Protein AF-A0A5N5WLF4-F1 (afdb_monomer)

InterPro domains:
  IPR056120 Domain of unknown function DUF7703 [PF24802] (49-123)

Solvent-accessible surface area (backbone atoms only — not comparable to full-atom values): 11152 Å² total; per-residue (Å²): 140,84,85,83,88,69,83,74,76,64,67,65,62,57,59,58,56,54,54,54,50,53,51,51,50,52,51,51,53,46,49,50,51,32,53,51,46,28,54,50,26,40,54,63,8,49,50,36,30,51,59,17,52,52,44,71,74,67,75,78,56,71,64,71,58,31,56,53,32,28,61,50,13,49,52,38,35,53,53,25,59,58,46,41,52,52,50,55,42,67,76,74,44,94,58,68,64,64,54,50,55,54,51,51,50,52,53,52,51,50,51,65,54,48,52,56,55,50,50,51,48,51,40,70,74,78,48,99,54,89,61,58,67,58,56,48,56,55,47,57,54,53,50,54,54,50,51,52,53,53,52,51,53,53,51,72,76,47,82,60,68,72,65,53,52,55,55,50,57,53,51,49,54,52,53,53,52,52,52,51,52,51,52,50,65,63,48,49,64,54,55,53,57,53,58,67,72,76,113

Sequence (199 aa):
MRERWGPQWQRRRIVGAYQGNSFAIKGCTIELIAIVLLLVTAGLGIIPDAIGLFPKYFALAPLALAITLTPFGWCIILTGQSLVLYSRLNVMVQSKILLRSIIYLSITDTIIFSVPQIIVTFGSALTCNRRLPRFFNTWGKNTIDLFIVATLRLLRLYPIRSINVITIMMNISLLVLVYLNYFLIQSFPKTVLHATRLK

Mean predicted aligned error: 12.17 Å

Nearest PDB structures (foldseek):
  3zx6-assembly1_A  TM=3.955E-01  e=1.930E+00  Archaeoglobus fulgidus DSM 4304
  7jh6-assembly4_D  TM=2.510E-01  e=1.214E+00  synthetic construct
  3ja6-assembly1_I  TM=2.058E-01  e=6.313E+00  Escherichia coli

pLDDT: mean 71.06, std 11.86, range [37.94, 87.69]

Radius of gyration: 24.85 Å; Cα contacts (8 Å, |Δi|>4): 101; chains: 1; bounding box: 53×44×100 Å

Secondary structure (DSSP, 8-state):
-------TTTHHHHHHHHHHHHHHHHHHHHHHHHHHHHHHHHHHHHHHHHHHHHHHHHS-S-HHHHHHHHHHHHHHHHHHHHHHHHHHHHHH---HHHHHHHHHHHHHHHHHHHHHHHHHHHHHHH---TTHHHHHHHHHHHHHHHHHHHHHHHHHH---HHHHHHHHHHHHHHHHHHHHHHHHHHHHHHHHHHHHT--

Foldseek 3Di:
DDDDDDDPVPPVVVVVVVVVVVLVVVLVVLLVVLVVLLVVLLVQLVVLLVVLVVCVVVVPDDNVSSLVSNLVSVVSNLVSLLSSLLSVCVSVPPDVVLSVVLSVLSVVLVVLLSVVSSVLSVCLVPDPDPVNVVVVVVVLVVSVVVVVVSLVVSCVVDVPPPSSVSSVVSVVVVSVVSVVVSVVSVVVSVVVVVVVVVD

Organism: NCBI:txid41062

Structure (mmCIF, N/CA/C/O backbone):
data_AF-A0A5N5WLF4-F1
#
_entry.id   AF-A0A5N5WLF4-F1
#
loop_
_atom_site.group_PDB
_atom_site.id
_atom_site.type_symbol
_atom_site.label_atom_id
_atom_site.label_alt_id
_atom_site.label_comp_id
_atom_site.label_asym_id
_atom_site.label_entity_id
_atom_site.label_seq_id
_atom_site.pdbx_PDB_ins_code
_atom_site.Cartn_x
_atom_site.Cartn_y
_atom_site.Cartn_z
_atom_site.occupancy
_atom_site.B_iso_or_equiv
_atom_site.auth_seq_id
_atom_site.auth_comp_id
_atom_site.auth_asym_id
_atom_site.auth_atom_id
_atom_site.pdbx_PDB_model_num
ATOM 1 N N . MET A 1 1 ? -30.179 28.624 62.752 1.00 41.25 1 MET A N 1
ATOM 2 C CA . MET A 1 1 ? -29.438 27.860 61.726 1.00 41.25 1 MET A CA 1
ATOM 3 C C . MET A 1 1 ? -30.467 27.192 60.823 1.00 41.25 1 MET A C 1
ATOM 5 O O . MET A 1 1 ? -31.212 26.356 61.306 1.00 41.25 1 MET A O 1
ATOM 9 N N . ARG A 1 2 ? -30.646 27.681 59.590 1.00 37.94 2 ARG A N 1
ATOM 10 C CA . ARG A 1 2 ? -31.756 27.309 58.692 1.00 37.94 2 ARG A CA 1
ATOM 11 C C . ARG A 1 2 ? -31.147 26.798 57.386 1.00 37.94 2 ARG A C 1
ATOM 13 O O . ARG A 1 2 ? -30.713 27.602 56.565 1.00 37.94 2 ARG A O 1
ATOM 20 N N . GLU A 1 3 ? -31.037 25.481 57.240 1.00 44.50 3 GLU A N 1
ATOM 21 C CA . GLU A 1 3 ? -30.431 24.866 56.057 1.00 44.50 3 GLU A CA 1
ATOM 22 C C . GLU A 1 3 ? -31.390 24.867 54.859 1.00 44.50 3 GLU A C 1
ATOM 24 O O . GLU A 1 3 ? -32.567 24.516 54.961 1.00 44.50 3 GLU A O 1
ATOM 29 N N . ARG A 1 4 ? -30.866 25.329 53.717 1.00 45.72 4 ARG A N 1
ATOM 30 C CA . ARG A 1 4 ? -31.553 25.473 52.430 1.00 45.72 4 ARG A CA 1
ATOM 31 C C . ARG A 1 4 ? -31.617 24.132 51.702 1.00 45.72 4 ARG A C 1
ATOM 33 O O . ARG A 1 4 ? -30.628 23.693 51.122 1.00 45.72 4 ARG A O 1
ATOM 40 N N . TRP A 1 5 ? -32.811 23.558 51.622 1.00 46.78 5 TRP A N 1
ATOM 41 C CA . TRP A 1 5 ? -33.139 22.497 50.672 1.00 46.78 5 TRP A CA 1
ATOM 42 C C . TRP A 1 5 ? -33.459 23.103 49.300 1.00 46.78 5 TRP A C 1
ATOM 44 O O . TRP A 1 5 ? -34.563 23.580 49.057 1.00 46.78 5 TRP A O 1
ATOM 54 N N . GLY A 1 6 ? -32.471 23.112 48.403 1.00 58.72 6 GLY A N 1
ATOM 55 C CA . GLY A 1 6 ? -32.664 23.376 46.975 1.00 58.72 6 GLY A CA 1
ATOM 56 C C . GLY A 1 6 ? -32.680 22.061 46.177 1.00 58.72 6 GLY A C 1
ATOM 57 O O . GLY A 1 6 ? -31.877 21.172 46.473 1.00 58.72 6 GLY A O 1
ATOM 58 N N . PRO A 1 7 ? -33.557 21.903 45.168 1.00 48.22 7 PRO A N 1
ATOM 59 C CA . PRO A 1 7 ? -33.733 20.643 44.446 1.00 48.22 7 PRO A CA 1
ATOM 60 C C . PRO A 1 7 ? -32.484 20.263 43.632 1.00 48.22 7 PRO A C 1
ATOM 62 O O . PRO A 1 7 ? -32.137 20.893 42.635 1.00 48.22 7 PRO A O 1
ATOM 65 N N . GLN A 1 8 ? -31.818 19.174 44.025 1.00 55.66 8 GLN A N 1
ATOM 66 C CA . GLN A 1 8 ? -30.579 18.681 43.398 1.00 55.66 8 GLN A CA 1
ATOM 67 C C . GLN A 1 8 ? -30.782 17.990 42.030 1.00 55.66 8 GLN A C 1
ATOM 69 O O . GLN A 1 8 ? -29.822 17.580 41.375 1.00 55.66 8 GLN A O 1
ATOM 74 N N . TRP A 1 9 ? -32.027 17.898 41.556 1.00 49.50 9 TRP A N 1
ATOM 75 C CA . TRP A 1 9 ? -32.410 17.182 40.335 1.00 49.50 9 TRP A CA 1
ATOM 76 C C . TRP A 1 9 ? -32.103 17.918 39.022 1.00 49.50 9 TRP A C 1
ATOM 78 O O . TRP A 1 9 ? -32.071 17.286 37.965 1.00 49.50 9 TRP A O 1
ATOM 88 N N . GLN A 1 10 ? -31.845 19.230 39.048 1.00 48.06 10 GLN A N 1
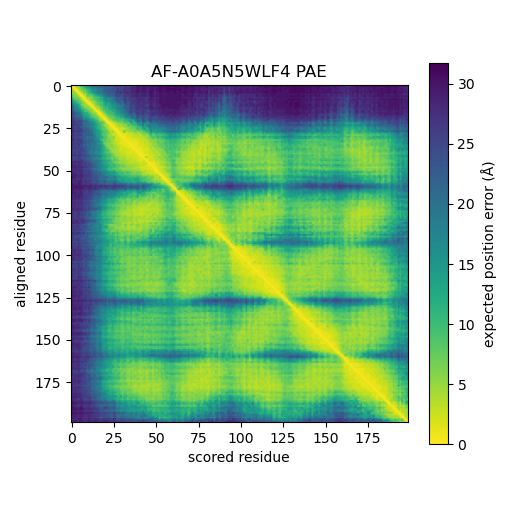ATOM 89 C CA . GLN A 1 10 ? -31.492 19.971 37.827 1.00 48.06 10 GLN A CA 1
ATOM 90 C C . GLN A 1 10 ? -30.010 19.854 37.457 1.00 48.06 10 GLN A C 1
ATOM 92 O O . GLN A 1 10 ? -29.682 19.874 36.275 1.00 48.06 10 GLN A O 1
ATOM 97 N N . ARG A 1 11 ? -29.103 19.655 38.425 1.00 47.06 11 ARG A N 1
ATOM 98 C CA . ARG A 1 11 ? -27.655 19.722 38.160 1.00 47.06 11 ARG A CA 1
ATOM 99 C C . ARG A 1 11 ? -27.079 18.483 37.464 1.00 47.06 11 ARG A C 1
ATOM 101 O O . ARG A 1 11 ? -26.087 18.609 36.760 1.00 47.06 11 ARG A O 1
ATOM 108 N N . ARG A 1 12 ? -27.702 17.303 37.589 1.00 44.28 12 ARG A N 1
ATOM 109 C CA . ARG A 1 12 ? -27.219 16.071 36.922 1.00 44.28 12 ARG A CA 1
ATOM 110 C C . ARG A 1 12 ? -27.630 15.951 35.451 1.00 44.28 12 ARG A C 1
ATOM 112 O O . ARG A 1 12 ? -26.946 15.267 34.698 1.00 44.28 12 ARG A O 1
ATOM 119 N N . ARG A 1 13 ? -28.694 16.638 35.013 1.00 45.75 13 ARG A N 1
ATOM 120 C CA . ARG A 1 13 ? -29.130 16.600 33.603 1.00 45.75 13 ARG A CA 1
ATOM 121 C C . ARG A 1 13 ? -28.280 17.473 32.677 1.00 45.75 13 ARG A C 1
ATOM 123 O O . ARG A 1 13 ? -28.134 17.140 31.508 1.00 45.75 13 ARG A O 1
ATOM 130 N N . ILE A 1 14 ? -27.662 18.532 33.198 1.00 50.16 14 ILE A N 1
ATOM 131 C CA . ILE A 1 14 ? -26.852 19.460 32.390 1.00 50.16 14 ILE A CA 1
ATOM 132 C C . ILE A 1 14 ? -25.473 18.871 32.056 1.00 50.16 14 ILE A C 1
ATOM 134 O O . ILE A 1 14 ? -24.973 19.066 30.955 1.00 50.16 14 ILE A O 1
ATOM 138 N N . VAL A 1 15 ? -24.879 18.081 32.958 1.00 50.97 15 VAL A N 1
ATOM 139 C CA . VAL A 1 15 ? -23.547 17.480 32.738 1.00 50.97 15 VAL A CA 1
ATOM 140 C C . VAL A 1 15 ? -23.594 16.361 31.685 1.00 50.97 15 VAL A C 1
ATOM 142 O O . VAL A 1 15 ? -22.670 16.228 30.887 1.00 50.97 15 VAL A O 1
ATOM 145 N N . GLY A 1 16 ? -24.710 15.626 31.590 1.00 46.12 16 GLY A N 1
ATOM 146 C CA . GLY A 1 16 ? -24.924 14.628 30.533 1.00 46.12 16 GLY A CA 1
ATOM 147 C C . GLY A 1 16 ? -25.042 15.221 29.120 1.00 46.12 16 GLY A C 1
ATOM 148 O O . GLY A 1 16 ? -24.635 14.577 28.156 1.00 46.12 16 GLY A O 1
ATOM 149 N N . ALA A 1 17 ? -25.526 16.463 28.986 1.00 47.38 17 ALA A N 1
ATOM 150 C CA . ALA A 1 17 ? -25.675 17.134 27.691 1.00 47.38 17 ALA A CA 1
ATOM 151 C C . ALA A 1 17 ? -24.334 17.634 27.112 1.00 47.38 17 ALA A C 1
ATOM 153 O O . ALA A 1 17 ? -24.114 17.564 25.904 1.00 47.38 17 ALA A O 1
ATOM 154 N N . TYR A 1 18 ? -23.392 18.066 27.961 1.00 45.69 18 TYR A N 1
ATOM 155 C CA . TYR A 1 18 ? -22.046 18.459 27.511 1.00 45.69 18 TYR A CA 1
ATOM 156 C C . TYR A 1 18 ? -21.158 17.262 27.148 1.00 45.69 18 TYR A C 1
ATOM 158 O O . TYR A 1 18 ? -20.275 17.381 26.295 1.00 45.69 18 TYR A O 1
ATOM 166 N N . GLN A 1 19 ? -21.395 16.096 27.751 1.00 49.03 19 GLN A N 1
ATOM 167 C CA . GLN A 1 19 ? -20.589 14.900 27.499 1.00 49.03 19 GLN A CA 1
ATOM 168 C C . GLN A 1 19 ? -20.904 14.259 26.134 1.00 49.03 19 GLN A C 1
ATOM 170 O O . GLN A 1 19 ? -19.992 13.767 25.471 1.00 49.03 19 GLN A O 1
ATOM 175 N N . GLY A 1 20 ? -22.156 14.361 25.666 1.00 51.66 20 GLY A N 1
ATOM 176 C CA . GLY A 1 20 ? -22.554 13.966 24.308 1.00 51.66 20 GLY A CA 1
ATOM 177 C C . GLY A 1 20 ? -21.940 14.855 23.221 1.00 51.66 20 GLY A C 1
ATOM 178 O O . GLY A 1 20 ? -21.383 14.349 22.248 1.00 51.66 20 GLY A O 1
ATOM 179 N N . ASN A 1 21 ? -21.936 16.177 23.429 1.00 55.00 21 ASN A N 1
ATOM 180 C CA . ASN A 1 21 ? -21.355 17.123 22.473 1.00 55.00 21 ASN A CA 1
ATOM 181 C C . ASN A 1 21 ? -19.826 17.038 22.434 1.00 55.00 21 ASN A C 1
ATOM 183 O O . ASN A 1 21 ? -19.244 17.104 21.360 1.00 55.00 21 ASN A O 1
ATOM 187 N N . SER A 1 22 ? -19.150 16.826 23.568 1.00 54.69 22 SER A N 1
ATOM 188 C CA . SER A 1 22 ? -17.687 16.679 23.577 1.00 54.69 22 SER A CA 1
ATOM 189 C C . SER A 1 22 ? -17.223 15.398 22.865 1.00 54.69 22 SER A C 1
ATOM 191 O O . SER A 1 22 ? -16.191 15.414 22.197 1.00 54.69 22 SER A O 1
ATOM 193 N N . PHE A 1 23 ? -17.995 14.306 22.936 1.00 57.97 23 PHE A N 1
ATOM 194 C CA . PHE A 1 23 ? -17.700 13.077 22.189 1.00 57.97 23 PHE A CA 1
ATOM 195 C C . PHE A 1 23 ? -17.979 13.239 20.687 1.00 57.97 23 PHE A C 1
ATOM 197 O O . PHE A 1 23 ? -17.158 12.831 19.868 1.00 57.97 23 PHE A O 1
ATOM 204 N N . ALA A 1 24 ? -19.077 13.912 20.325 1.00 60.00 24 ALA A N 1
ATOM 205 C CA . ALA A 1 24 ? -19.399 14.231 18.935 1.00 60.00 24 ALA A CA 1
ATOM 206 C C . ALA A 1 24 ? -18.376 15.191 18.298 1.00 60.00 24 ALA A C 1
ATOM 208 O O . ALA A 1 24 ? -17.949 14.967 17.169 1.00 60.00 24 ALA A O 1
ATOM 209 N N . ILE A 1 25 ? -17.921 16.213 19.032 1.00 64.38 25 ILE A N 1
ATOM 210 C CA . ILE A 1 25 ? -16.896 17.164 18.573 1.00 64.38 25 ILE A CA 1
ATOM 211 C C . ILE A 1 25 ? -15.545 16.458 18.422 1.00 64.38 25 ILE A C 1
ATOM 213 O O . ILE A 1 25 ? -14.900 16.608 17.391 1.00 64.38 25 ILE A O 1
ATOM 217 N N . LYS A 1 26 ? -15.130 15.633 19.396 1.00 67.94 26 LYS A N 1
ATOM 218 C CA . LYS A 1 26 ? -13.885 14.852 19.286 1.00 67.94 26 LYS A CA 1
ATOM 219 C C . LYS A 1 26 ? -13.928 13.865 18.118 1.00 67.94 26 LYS A C 1
ATOM 221 O O . LYS A 1 26 ? -12.947 13.769 17.390 1.00 67.94 26 LYS A O 1
ATOM 226 N N . GLY A 1 27 ? -15.051 13.173 17.916 1.00 67.81 27 GLY A N 1
ATOM 227 C CA . GLY A 1 27 ? -15.246 12.281 16.770 1.00 67.81 27 GLY A CA 1
ATOM 228 C C . GLY A 1 27 ? -15.185 13.025 15.434 1.00 67.81 27 GLY A C 1
ATOM 229 O O . GLY A 1 27 ? -14.477 12.595 14.530 1.00 67.81 27 GLY A O 1
ATOM 230 N N . CYS A 1 28 ? -15.849 14.181 15.338 1.00 68.75 28 CYS A N 1
ATOM 231 C CA . CYS A 1 28 ? -15.844 15.030 14.145 1.00 68.75 28 CYS A CA 1
ATOM 232 C C . CYS A 1 28 ? -14.437 15.553 13.807 1.00 68.75 28 CYS A C 1
ATOM 234 O O . CYS A 1 28 ? -14.006 15.457 12.660 1.00 68.75 28 CYS A O 1
ATOM 236 N N . THR A 1 29 ? -13.677 16.030 14.800 1.00 75.75 29 THR A N 1
ATOM 237 C CA . THR A 1 29 ? -12.298 16.502 14.594 1.00 75.75 29 THR A CA 1
ATOM 238 C C . THR A 1 29 ? -11.370 15.378 14.129 1.00 75.75 29 THR A C 1
ATOM 240 O O . THR A 1 29 ? -10.539 15.598 13.252 1.00 75.75 29 T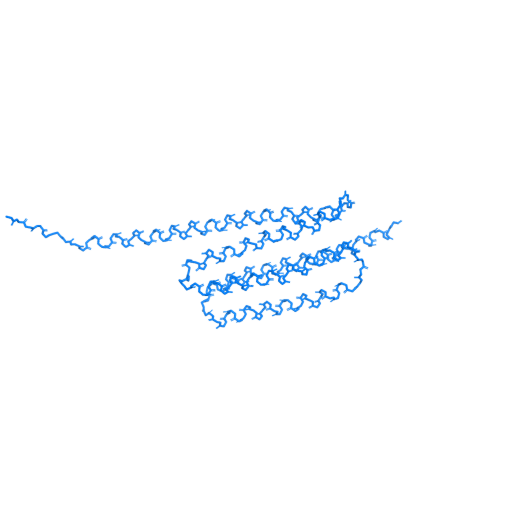HR A O 1
ATOM 243 N N . ILE A 1 30 ? -11.512 14.170 14.679 1.00 77.38 30 ILE A N 1
ATOM 244 C CA . ILE A 1 30 ? -10.684 13.014 14.304 1.00 77.38 30 ILE A CA 1
ATOM 245 C C . ILE A 1 30 ? -10.998 12.554 12.870 1.00 77.38 30 ILE A C 1
ATOM 247 O O . ILE A 1 30 ? -10.068 12.357 12.088 1.00 77.38 30 ILE A O 1
ATOM 251 N N . GLU A 1 31 ? -12.278 12.466 12.490 1.00 76.19 31 GLU A N 1
ATOM 252 C CA . GLU A 1 31 ? -12.677 12.128 11.114 1.00 76.19 31 GLU A CA 1
ATOM 253 C C . GLU A 1 31 ? -12.199 13.185 10.106 1.00 76.19 31 GLU A C 1
ATOM 255 O O . GLU A 1 31 ? -11.691 12.835 9.041 1.00 76.19 31 GLU A O 1
ATOM 260 N N . LEU A 1 32 ? -12.298 14.476 10.448 1.00 78.69 32 LEU A N 1
ATOM 261 C CA . LEU A 1 32 ? -11.817 15.566 9.596 1.00 78.69 32 LEU A CA 1
ATOM 262 C C . LEU A 1 32 ? -10.300 15.473 9.374 1.00 78.69 32 LEU A C 1
ATOM 264 O O . LEU A 1 32 ? -9.835 15.563 8.238 1.00 78.69 32 LEU A O 1
ATOM 268 N N . ILE A 1 33 ? -9.527 15.239 10.440 1.00 83.50 33 ILE A N 1
ATOM 269 C CA . ILE A 1 33 ? -8.072 15.053 10.357 1.00 83.50 33 ILE A CA 1
ATOM 270 C C . ILE A 1 33 ? -7.734 13.834 9.492 1.00 83.50 33 ILE A C 1
ATOM 272 O O . ILE A 1 33 ? -6.842 13.919 8.651 1.00 83.50 33 ILE A O 1
ATOM 276 N N . ALA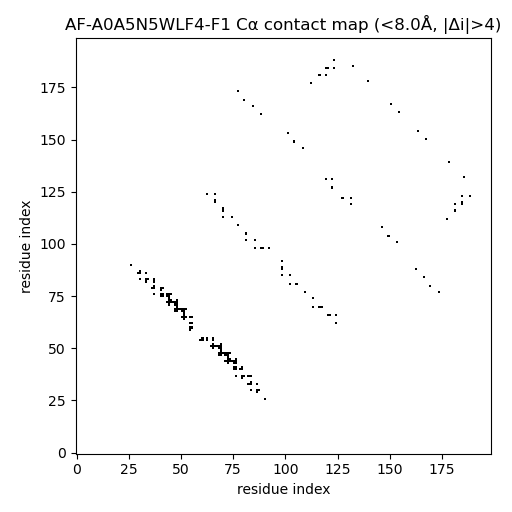 A 1 34 ? -8.453 12.720 9.646 1.00 81.62 34 ALA A N 1
ATOM 277 C CA . ALA A 1 34 ? -8.219 11.515 8.854 1.00 81.62 34 ALA A CA 1
ATOM 278 C C . ALA A 1 34 ? -8.480 11.739 7.354 1.00 81.62 34 ALA A C 1
ATOM 280 O O . ALA A 1 34 ? -7.691 11.291 6.522 1.00 81.62 34 ALA A O 1
ATOM 281 N N . ILE A 1 35 ? -9.540 12.476 7.001 1.00 81.56 35 ILE A N 1
ATOM 282 C CA . ILE A 1 35 ? -9.849 12.836 5.607 1.00 81.56 35 ILE A CA 1
ATOM 283 C C . ILE A 1 35 ? -8.766 13.754 5.027 1.00 81.56 35 ILE A C 1
ATOM 285 O O . ILE A 1 35 ? -8.308 13.529 3.906 1.00 81.56 35 ILE A O 1
ATOM 289 N N . VAL A 1 36 ? -8.321 14.761 5.785 1.00 85.25 36 VAL A N 1
ATOM 290 C CA . VAL A 1 36 ? -7.242 15.665 5.355 1.00 85.25 36 VAL A CA 1
ATOM 291 C C . VAL A 1 36 ? -5.936 14.894 5.156 1.00 85.25 36 VAL A C 1
ATOM 293 O O . VAL A 1 36 ? -5.273 15.073 4.138 1.00 85.25 36 VAL A O 1
ATOM 296 N N . LEU A 1 37 ? -5.587 13.985 6.070 1.00 82.56 37 LEU A N 1
ATOM 297 C CA . LEU A 1 37 ? -4.402 13.136 5.934 1.00 82.56 37 LEU A CA 1
ATOM 298 C C . LEU A 1 37 ? -4.500 12.199 4.726 1.00 82.56 37 LEU A C 1
ATOM 300 O O . LEU A 1 37 ? -3.498 12.011 4.038 1.00 82.56 37 LEU A O 1
ATOM 304 N N . LEU A 1 38 ? -5.685 11.665 4.408 1.00 84.94 38 LEU A N 1
ATOM 305 C CA . LEU A 1 38 ? -5.890 10.892 3.180 1.00 84.94 38 LEU A CA 1
ATOM 306 C C . LEU A 1 38 ? -5.648 11.759 1.941 1.00 84.94 38 LEU A C 1
ATOM 308 O O . LEU A 1 38 ? -4.896 11.350 1.064 1.00 84.94 38 LEU A O 1
ATOM 312 N N . LEU A 1 39 ? -6.222 12.963 1.871 1.00 84.44 39 LEU A N 1
ATOM 313 C CA . LEU A 1 39 ? -6.029 13.871 0.732 1.00 84.44 39 LEU A CA 1
ATOM 314 C C . LEU A 1 39 ? -4.556 14.253 0.545 1.00 84.44 39 LEU A C 1
ATOM 316 O O . LEU A 1 39 ? -4.048 14.234 -0.576 1.00 84.44 39 LEU A O 1
ATOM 320 N N . VAL A 1 40 ? -3.857 14.548 1.643 1.00 87.69 40 VAL A N 1
ATOM 321 C CA . VAL A 1 40 ? -2.432 14.900 1.623 1.00 87.69 40 VAL A CA 1
ATOM 322 C C . VAL A 1 40 ? -1.579 13.709 1.191 1.00 87.69 40 VAL A C 1
ATOM 324 O O . VAL A 1 40 ? -0.734 13.861 0.315 1.00 87.69 40 VAL A O 1
ATOM 327 N N . THR A 1 41 ? -1.802 12.519 1.752 1.00 86.50 41 THR A N 1
ATOM 328 C CA . THR A 1 41 ? -1.039 11.309 1.385 1.00 86.50 41 THR A CA 1
ATOM 329 C C . THR A 1 41 ? -1.342 10.836 -0.035 1.00 86.50 41 THR A C 1
ATOM 331 O O . THR A 1 41 ? -0.426 10.436 -0.748 1.00 86.50 41 THR A O 1
ATOM 334 N N . ALA A 1 42 ? -2.589 10.948 -0.495 1.00 85.38 42 ALA A N 1
ATOM 335 C CA . ALA A 1 42 ? -2.952 10.672 -1.880 1.00 85.38 42 ALA A CA 1
ATOM 336 C C . ALA A 1 42 ? -2.245 11.643 -2.835 1.00 85.38 42 ALA A C 1
ATOM 338 O O . ALA A 1 42 ? -1.586 11.201 -3.771 1.00 85.38 42 ALA A O 1
ATOM 339 N N . GLY A 1 43 ? -2.302 12.951 -2.566 1.00 86.06 43 GLY A N 1
ATOM 340 C CA . GLY A 1 43 ? -1.608 13.953 -3.376 1.00 86.06 43 GLY A CA 1
ATOM 341 C C . GLY A 1 43 ? -0.092 13.737 -3.396 1.00 86.06 43 GLY A C 1
ATOM 342 O O . GLY A 1 43 ? 0.506 13.635 -4.464 1.00 86.06 43 GLY A O 1
ATOM 343 N N . LEU A 1 44 ? 0.522 13.591 -2.219 1.00 86.38 44 LEU A N 1
ATOM 344 C CA . LEU A 1 44 ? 1.964 13.372 -2.076 1.00 86.38 44 LEU A CA 1
ATOM 345 C C . LEU A 1 44 ? 2.445 12.031 -2.626 1.00 86.38 44 LEU A C 1
ATOM 347 O O . LEU A 1 44 ? 3.627 11.920 -2.919 1.00 86.38 44 LEU A O 1
ATOM 351 N N . GLY A 1 45 ? 1.582 11.022 -2.739 1.00 82.12 45 GLY A N 1
ATOM 352 C CA . GLY A 1 45 ? 1.933 9.719 -3.299 1.00 82.12 45 GLY A CA 1
ATOM 353 C C . GLY A 1 45 ? 1.757 9.643 -4.817 1.00 82.12 45 GLY A C 1
ATOM 354 O O . GLY A 1 45 ? 2.600 9.066 -5.501 1.00 82.12 45 GLY A O 1
ATOM 355 N N . ILE A 1 46 ? 0.720 10.289 -5.362 1.00 84.56 46 ILE A N 1
ATOM 356 C CA . ILE A 1 46 ? 0.464 10.344 -6.813 1.00 84.56 46 ILE A CA 1
ATOM 357 C C . ILE A 1 46 ? 1.573 11.114 -7.542 1.00 84.56 46 ILE A C 1
ATOM 359 O O . ILE A 1 46 ? 1.964 10.731 -8.641 1.00 84.56 46 ILE A O 1
ATOM 363 N N . ILE A 1 47 ? 2.108 12.179 -6.936 1.00 83.75 47 ILE A N 1
ATOM 364 C CA . ILE A 1 47 ? 3.183 12.993 -7.527 1.00 83.75 47 ILE A CA 1
ATOM 365 C C . ILE A 1 47 ? 4.446 12.151 -7.838 1.00 83.75 47 ILE A C 1
ATOM 367 O O . ILE A 1 47 ? 4.848 12.111 -9.001 1.00 83.75 47 ILE A O 1
ATOM 371 N N . PRO A 1 48 ? 5.078 11.450 -6.874 1.00 80.94 48 PRO A N 1
ATOM 372 C CA . PRO A 1 48 ? 6.230 10.589 -7.131 1.00 80.94 48 PRO A CA 1
ATOM 373 C C . PRO A 1 48 ? 5.904 9.377 -8.008 1.00 80.94 48 PRO A C 1
ATOM 375 O O . PRO A 1 48 ? 6.773 8.951 -8.764 1.00 80.94 48 PRO A O 1
ATOM 378 N N . ASP A 1 49 ? 4.676 8.853 -7.972 1.00 78.62 49 ASP A N 1
ATOM 379 C CA . ASP A 1 49 ? 4.245 7.783 -8.884 1.00 78.62 49 ASP A CA 1
ATOM 380 C C . ASP A 1 49 ? 4.218 8.276 -10.347 1.00 78.62 49 ASP A C 1
ATOM 382 O O . ASP A 1 49 ? 4.812 7.666 -11.240 1.00 78.62 49 ASP A O 1
ATOM 386 N N . ALA A 1 50 ? 3.653 9.463 -10.587 1.00 75.94 50 ALA A N 1
ATOM 387 C CA . ALA A 1 50 ? 3.641 10.108 -11.900 1.00 75.94 50 ALA A CA 1
ATOM 388 C C . ALA A 1 50 ? 5.054 10.491 -12.378 1.00 75.94 50 ALA A C 1
ATOM 390 O O . ALA A 1 50 ? 5.395 10.276 -13.545 1.00 75.94 50 ALA A O 1
ATOM 391 N N . ILE A 1 51 ? 5.897 11.011 -11.479 1.00 76.69 51 ILE A N 1
ATOM 392 C CA . ILE A 1 51 ? 7.304 11.339 -11.761 1.00 76.69 51 ILE A CA 1
ATOM 393 C C . ILE A 1 51 ? 8.146 10.073 -11.963 1.00 76.69 51 ILE A C 1
ATOM 395 O O . ILE A 1 51 ? 9.142 10.129 -12.666 1.00 76.69 51 ILE A O 1
ATOM 399 N N . GLY A 1 52 ? 7.781 8.920 -11.403 1.00 71.19 52 GLY A N 1
ATOM 400 C CA . GLY A 1 52 ? 8.442 7.645 -11.694 1.00 71.19 52 GLY A CA 1
ATOM 401 C C . GLY A 1 52 ? 8.099 7.113 -13.090 1.00 71.19 52 GLY A C 1
ATOM 402 O O . GLY A 1 52 ? 8.954 6.573 -13.795 1.00 71.19 52 GLY A O 1
ATOM 403 N N . LEU A 1 53 ? 6.860 7.328 -13.536 1.00 68.75 53 LEU A N 1
ATOM 404 C CA . LEU A 1 53 ? 6.396 6.957 -14.874 1.00 68.75 53 LEU A CA 1
ATOM 405 C C . LEU A 1 53 ? 6.964 7.868 -15.974 1.00 68.75 53 LEU A C 1
ATOM 407 O O . LEU A 1 53 ? 7.366 7.362 -17.020 1.00 68.75 53 LEU A O 1
ATOM 411 N N . PHE A 1 54 ? 7.052 9.183 -15.747 1.00 66.81 54 PHE A N 1
ATOM 412 C CA . PHE A 1 54 ? 7.446 10.184 -16.757 1.00 66.81 54 PHE A CA 1
ATOM 413 C C . PHE A 1 54 ? 8.822 9.945 -17.426 1.00 66.81 54 PHE A C 1
ATOM 415 O O . PHE A 1 54 ? 8.899 9.916 -18.654 1.00 66.81 54 PHE A O 1
ATOM 422 N N . PRO A 1 55 ? 9.924 9.724 -16.684 1.00 63.25 55 PRO A N 1
ATOM 423 C CA . PRO A 1 55 ? 11.255 9.506 -17.246 1.00 63.25 55 PRO A CA 1
ATOM 424 C C . PRO A 1 55 ? 11.372 8.183 -18.006 1.00 63.25 55 PRO A C 1
ATOM 426 O O . PRO A 1 55 ? 12.207 8.058 -18.903 1.00 63.25 55 PRO A O 1
ATOM 429 N N . LYS A 1 56 ? 10.498 7.215 -17.697 1.00 60.59 56 LYS A N 1
ATOM 430 C CA . LYS A 1 56 ? 10.350 5.962 -18.446 1.00 60.59 56 LYS A CA 1
ATOM 431 C C . LYS A 1 56 ? 9.874 6.209 -19.887 1.00 60.59 56 LYS A C 1
ATOM 433 O O . LYS A 1 56 ? 10.223 5.423 -20.761 1.00 60.59 56 LYS A O 1
ATOM 438 N N . TYR A 1 57 ? 9.139 7.298 -20.147 1.00 58.19 57 TYR A N 1
ATOM 439 C CA . TYR A 1 57 ? 8.681 7.676 -21.493 1.00 58.19 57 TYR A CA 1
ATOM 440 C C . TYR A 1 57 ? 9.754 8.362 -22.341 1.00 58.19 57 TYR A C 1
ATOM 442 O O . TYR A 1 57 ? 9.781 8.160 -23.551 1.00 58.19 57 TYR A O 1
ATOM 450 N N . PHE A 1 58 ? 10.632 9.163 -21.732 1.00 58.28 58 PHE A N 1
ATOM 451 C CA . PHE A 1 58 ? 11.614 9.963 -22.476 1.00 58.28 58 PHE A CA 1
ATOM 452 C C . PHE A 1 58 ? 13.000 9.320 -22.589 1.00 58.28 58 PHE A C 1
ATOM 454 O O . PHE A 1 58 ? 13.844 9.864 -23.287 1.00 58.28 58 PHE A O 1
ATOM 461 N N . ALA A 1 59 ? 13.260 8.186 -21.925 1.00 58.31 59 ALA A N 1
ATOM 462 C CA . ALA A 1 59 ? 14.568 7.510 -21.921 1.00 58.31 59 ALA A CA 1
ATOM 463 C C . ALA A 1 59 ? 15.762 8.415 -21.516 1.00 58.31 59 ALA A C 1
ATOM 465 O O . ALA A 1 59 ? 16.911 8.088 -21.796 1.00 58.31 59 ALA A O 1
ATOM 466 N N . LEU A 1 60 ? 15.496 9.547 -20.848 1.00 48.97 60 LEU A N 1
ATOM 467 C CA . LEU A 1 60 ? 16.463 10.627 -20.604 1.00 48.97 60 LEU A CA 1
ATOM 468 C C . LEU A 1 60 ? 17.070 10.632 -19.182 1.00 48.97 60 LEU A C 1
ATOM 470 O O . LEU A 1 60 ? 17.919 11.470 -18.895 1.00 48.97 60 LEU A O 1
ATOM 474 N N . ALA A 1 61 ? 16.658 9.730 -18.280 1.00 53.84 61 ALA A N 1
ATOM 475 C CA . ALA A 1 61 ? 17.067 9.732 -16.866 1.00 53.84 61 ALA A CA 1
ATOM 476 C C 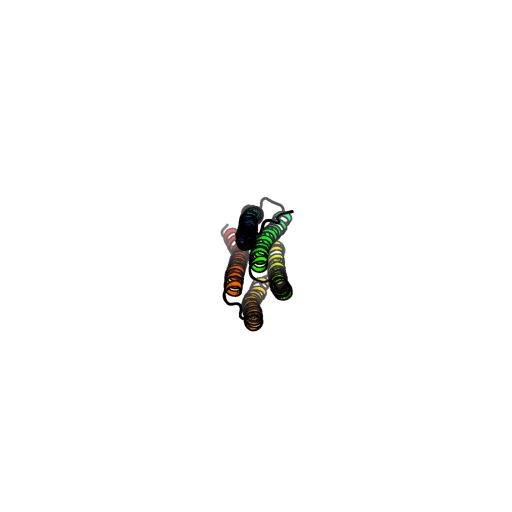. ALA A 1 61 ? 17.581 8.358 -16.389 1.00 53.84 61 ALA A C 1
ATOM 478 O O . ALA A 1 61 ? 17.172 7.332 -16.941 1.00 53.84 61 ALA A O 1
ATOM 479 N N . PRO A 1 62 ? 18.429 8.294 -15.338 1.00 60.38 62 PRO A N 1
ATOM 480 C CA . PRO A 1 62 ? 18.897 7.027 -14.784 1.00 60.38 62 PRO A CA 1
ATOM 481 C C . PRO A 1 62 ? 17.707 6.195 -14.286 1.00 60.38 62 PRO A C 1
ATOM 483 O O . PRO A 1 62 ? 17.039 6.562 -13.318 1.00 60.38 62 PRO A O 1
ATOM 486 N N . LEU A 1 63 ? 17.463 5.053 -14.941 1.00 63.06 63 LEU A N 1
ATOM 487 C CA . LEU A 1 63 ? 16.354 4.124 -14.668 1.00 63.06 63 LEU A CA 1
ATOM 488 C C . LEU A 1 63 ? 16.176 3.814 -13.172 1.00 63.06 63 LEU A C 1
ATOM 490 O O . LEU A 1 63 ? 15.052 3.643 -12.708 1.00 63.06 63 LEU A O 1
ATOM 494 N N . ALA A 1 64 ? 17.272 3.790 -12.413 1.00 60.97 64 ALA A N 1
ATOM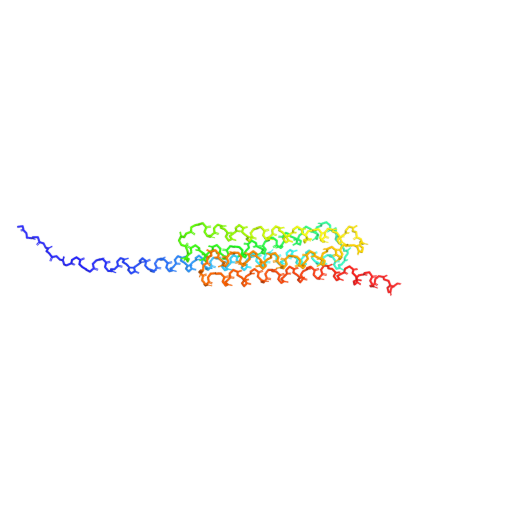 495 C CA . ALA A 1 64 ? 17.284 3.520 -10.980 1.00 60.97 64 ALA A CA 1
ATOM 496 C C . ALA A 1 64 ? 16.407 4.479 -10.150 1.00 60.97 64 ALA A C 1
ATOM 498 O O . ALA A 1 64 ? 15.767 4.031 -9.202 1.00 60.97 64 ALA A O 1
ATOM 499 N N . LEU A 1 65 ? 16.337 5.767 -10.510 1.00 63.25 65 LEU A N 1
ATOM 500 C CA . LEU A 1 65 ? 15.544 6.765 -9.776 1.00 63.25 65 LEU A CA 1
ATOM 501 C C . LEU A 1 65 ? 14.039 6.572 -10.002 1.00 63.25 65 LEU A C 1
ATOM 503 O O . LEU A 1 65 ? 13.255 6.611 -9.061 1.00 63.25 65 LEU A O 1
ATOM 507 N N . ALA A 1 66 ? 13.635 6.292 -11.241 1.00 66.00 66 ALA A N 1
ATOM 508 C CA . ALA A 1 66 ? 12.239 6.043 -11.599 1.00 66.00 66 ALA A CA 1
ATOM 509 C C . ALA A 1 66 ? 11.685 4.756 -10.954 1.00 66.00 66 ALA A C 1
ATOM 511 O O . ALA A 1 66 ? 10.534 4.704 -10.510 1.00 66.00 66 ALA A O 1
ATOM 512 N N . ILE A 1 67 ? 12.521 3.716 -10.873 1.00 67.88 67 ILE A N 1
ATOM 513 C CA . ILE A 1 67 ? 12.155 2.400 -10.327 1.00 67.88 67 ILE A CA 1
ATOM 514 C C . ILE A 1 67 ? 11.889 2.455 -8.821 1.00 67.88 67 ILE A C 1
ATOM 516 O O . ILE A 1 67 ? 11.057 1.693 -8.335 1.00 67.88 67 ILE A O 1
ATOM 520 N N . THR A 1 68 ? 12.570 3.331 -8.080 1.00 75.00 68 THR A N 1
ATOM 521 C CA . THR A 1 68 ? 12.415 3.443 -6.623 1.00 75.00 68 THR A CA 1
ATOM 522 C C . THR A 1 68 ? 11.345 4.455 -6.219 1.00 75.00 68 THR A C 1
ATOM 524 O O . THR A 1 68 ? 10.640 4.215 -5.241 1.00 75.00 68 THR A O 1
ATOM 527 N N . LEU A 1 69 ? 11.151 5.533 -6.988 1.00 75.31 69 LEU A N 1
ATOM 528 C CA . LEU A 1 69 ? 10.137 6.555 -6.690 1.00 75.31 69 LEU A CA 1
ATOM 529 C C . LEU A 1 69 ? 8.699 6.025 -6.802 1.00 75.31 69 LEU A C 1
ATOM 531 O O . LEU A 1 69 ? 7.851 6.364 -5.981 1.00 75.31 69 LEU A O 1
ATOM 535 N N . THR A 1 70 ? 8.450 5.163 -7.790 1.00 75.75 70 THR A N 1
ATOM 536 C CA . THR A 1 70 ? 7.127 4.581 -8.080 1.00 75.75 70 THR A CA 1
ATOM 537 C C . THR A 1 70 ? 6.572 3.767 -6.890 1.00 75.75 70 THR A C 1
ATOM 539 O O . THR A 1 70 ? 5.532 4.127 -6.338 1.00 75.75 70 THR A O 1
ATOM 542 N N . PRO A 1 71 ? 7.260 2.716 -6.387 1.00 77.44 71 PRO A N 1
ATOM 543 C CA . PRO A 1 71 ? 6.789 1.975 -5.217 1.00 77.44 71 PRO A CA 1
ATOM 544 C C . PRO A 1 71 ? 6.785 2.826 -3.939 1.00 77.44 71 PRO A C 1
ATOM 546 O O . PRO A 1 71 ? 5.984 2.568 -3.046 1.00 77.44 71 PRO A O 1
ATOM 549 N N . PHE A 1 72 ? 7.633 3.855 -3.844 1.00 82.44 72 PHE A N 1
ATOM 550 C CA . PHE A 1 72 ? 7.640 4.756 -2.693 1.00 82.44 72 PHE A CA 1
ATOM 551 C C . PHE A 1 72 ? 6.376 5.626 -2.632 1.00 82.44 72 PHE A C 1
ATOM 553 O O . PHE A 1 72 ? 5.730 5.692 -1.586 1.00 82.44 72 PHE A O 1
ATOM 560 N N . GLY A 1 73 ? 5.970 6.224 -3.758 1.00 81.25 73 GLY A N 1
ATOM 561 C CA . GLY A 1 73 ? 4.704 6.955 -3.869 1.00 81.25 73 GLY A CA 1
ATOM 562 C C . GLY A 1 73 ? 3.499 6.068 -3.566 1.00 81.25 73 GLY A C 1
ATOM 563 O O . GLY A 1 73 ? 2.608 6.452 -2.807 1.00 81.25 73 GLY A O 1
ATOM 564 N N . TRP A 1 74 ? 3.534 4.829 -4.053 1.00 81.06 74 TRP A N 1
ATOM 565 C CA . TRP A 1 74 ? 2.517 3.822 -3.769 1.00 81.06 74 TRP A CA 1
ATOM 566 C C . TRP A 1 74 ? 2.369 3.508 -2.269 1.00 81.06 74 TRP A C 1
ATOM 568 O O . TRP A 1 74 ? 1.253 3.459 -1.748 1.00 81.06 74 TRP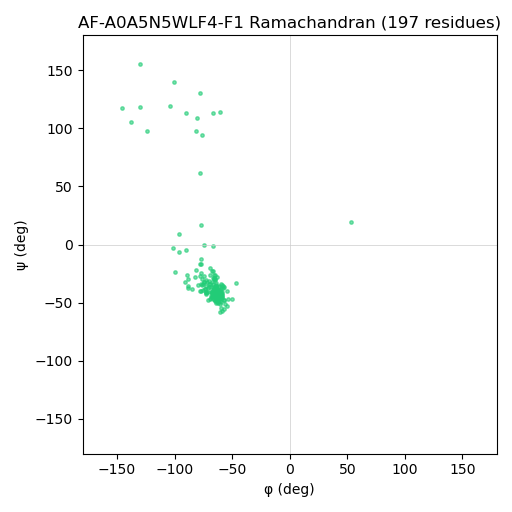 A O 1
ATOM 578 N N . CYS A 1 75 ? 3.481 3.359 -1.541 1.00 81.12 75 CYS A N 1
ATOM 579 C CA . CYS A 1 75 ? 3.471 3.142 -0.090 1.00 81.12 75 CYS A CA 1
ATOM 580 C C . CYS A 1 75 ? 2.839 4.314 0.684 1.00 81.12 75 CYS A C 1
ATOM 582 O O . CYS A 1 75 ? 2.140 4.093 1.680 1.00 81.12 75 CYS A O 1
ATOM 584 N N . ILE A 1 76 ? 3.045 5.554 0.223 1.00 83.81 76 ILE A N 1
ATOM 585 C CA . ILE A 1 76 ? 2.439 6.749 0.832 1.00 83.81 76 ILE A CA 1
ATOM 586 C C . ILE A 1 76 ? 0.911 6.716 0.661 1.00 83.81 76 ILE A C 1
ATOM 588 O O . ILE A 1 76 ? 0.190 6.920 1.641 1.00 83.81 76 ILE A O 1
ATOM 592 N N . ILE A 1 77 ? 0.411 6.371 -0.534 1.00 83.31 77 ILE A N 1
ATOM 593 C CA . ILE A 1 77 ? -1.034 6.215 -0.800 1.00 83.31 77 ILE A CA 1
ATOM 594 C C . ILE A 1 77 ? -1.636 5.135 0.109 1.00 83.31 77 ILE A C 1
ATOM 596 O O . ILE A 1 77 ? -2.696 5.334 0.708 1.00 83.31 77 ILE A O 1
ATOM 600 N N . LEU A 1 78 ? -0.951 3.999 0.252 1.00 80.12 78 LEU A N 1
ATOM 601 C CA . LEU A 1 78 ? -1.428 2.875 1.057 1.00 80.12 78 LEU A CA 1
ATOM 602 C C . LEU A 1 78 ? -1.542 3.202 2.550 1.00 80.12 78 LEU A C 1
ATOM 604 O O . LEU A 1 78 ? -2.496 2.795 3.218 1.00 80.12 78 LEU A O 1
ATOM 608 N N . THR A 1 79 ? -0.587 3.974 3.066 1.00 83.00 79 THR A N 1
ATOM 609 C CA . THR A 1 79 ? -0.573 4.396 4.471 1.00 83.00 79 THR A CA 1
ATOM 610 C C . THR A 1 79 ? -1.804 5.249 4.795 1.00 83.00 79 THR A C 1
ATOM 612 O O . THR A 1 79 ? -2.447 5.033 5.825 1.00 83.00 79 THR A O 1
ATOM 615 N N . GLY A 1 80 ? -2.204 6.146 3.885 1.00 79.12 80 GLY A N 1
ATOM 616 C CA . GLY A 1 80 ? -3.393 6.992 4.040 1.00 79.12 80 GLY A CA 1
ATOM 617 C C . GLY A 1 80 ? -4.705 6.213 4.169 1.00 79.12 80 GLY A C 1
ATOM 618 O O . GLY A 1 80 ? -5.553 6.553 4.996 1.00 79.12 80 GLY A O 1
ATOM 619 N N . GLN A 1 81 ? -4.855 5.123 3.413 1.00 78.44 81 GLN A N 1
ATOM 620 C CA . GLN A 1 81 ? -6.063 4.286 3.442 1.00 78.44 81 GLN A CA 1
ATOM 621 C C . GLN A 1 81 ? -6.213 3.546 4.783 1.00 78.44 81 GLN A C 1
ATOM 623 O O . GLN A 1 81 ? -7.289 3.526 5.380 1.00 78.44 81 GLN A O 1
ATOM 628 N N . SER A 1 82 ? -5.119 3.007 5.329 1.00 78.69 82 SER A N 1
ATOM 629 C CA . SER A 1 82 ? -5.148 2.321 6.632 1.00 78.69 82 SER A CA 1
ATOM 630 C C . SER A 1 82 ? -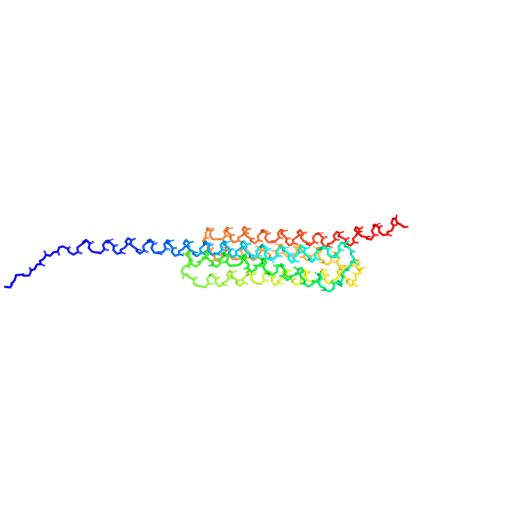5.500 3.250 7.809 1.00 78.69 82 SER A C 1
ATOM 632 O O . SER A 1 82 ? -6.136 2.827 8.780 1.00 78.69 82 SER A O 1
ATOM 634 N N . LEU A 1 83 ? -5.151 4.538 7.707 1.00 78.62 83 LEU A N 1
ATOM 635 C CA . LEU A 1 83 ? -5.372 5.530 8.758 1.00 78.62 83 LEU A CA 1
ATOM 636 C C . LEU A 1 83 ? -6.849 5.938 8.890 1.00 78.62 83 LEU A C 1
ATOM 638 O O . LEU A 1 83 ? -7.351 6.089 10.006 1.00 78.62 83 LEU A O 1
ATOM 642 N N . VAL A 1 84 ? -7.574 6.059 7.771 1.00 79.69 84 VAL A N 1
ATOM 643 C CA . VAL A 1 84 ? -9.026 6.332 7.780 1.00 79.69 84 VAL A CA 1
ATOM 644 C C . VAL A 1 84 ? -9.792 5.209 8.470 1.00 79.69 84 VAL A C 1
ATOM 646 O O . VAL A 1 84 ? -10.739 5.455 9.221 1.00 79.69 84 VAL A O 1
ATOM 649 N N . LEU A 1 85 ? -9.345 3.970 8.277 1.00 75.62 85 LEU A N 1
ATOM 650 C CA . LEU A 1 85 ? -9.936 2.819 8.940 1.00 75.62 85 LEU A CA 1
ATOM 651 C C . LEU A 1 85 ? -9.708 2.844 10.458 1.00 75.62 85 LEU A C 1
ATOM 653 O O . LEU A 1 85 ? -10.625 2.544 11.227 1.00 75.62 85 LEU A O 1
ATOM 657 N N . TYR A 1 86 ? -8.508 3.249 10.884 1.00 75.50 86 TYR A N 1
ATOM 658 C CA . TYR A 1 86 ? -8.160 3.416 12.296 1.00 75.50 86 TYR A CA 1
ATOM 659 C C . TYR A 1 86 ? -9.028 4.480 12.984 1.00 75.50 86 TYR A C 1
ATOM 661 O O . TYR A 1 86 ? -9.545 4.238 14.077 1.00 75.50 86 TYR A O 1
ATOM 669 N N . SER A 1 87 ? -9.236 5.622 12.317 1.00 75.12 87 SER A N 1
ATOM 670 C CA . SER A 1 87 ? -10.112 6.708 12.782 1.00 75.12 87 SER A CA 1
ATOM 671 C C . SER A 1 87 ? -11.525 6.204 13.081 1.00 75.12 87 SER A C 1
ATOM 673 O O . SER A 1 87 ? -12.024 6.356 14.201 1.00 75.12 87 SER A O 1
ATOM 675 N N . ARG A 1 88 ? -12.134 5.519 12.103 1.00 73.56 88 ARG A N 1
ATOM 676 C CA . ARG A 1 88 ? -13.533 5.076 12.179 1.00 73.56 88 ARG A CA 1
ATOM 677 C C . ARG A 1 88 ? -13.761 3.991 13.219 1.00 73.56 88 ARG A C 1
ATOM 679 O O . ARG A 1 88 ? -14.752 4.042 13.950 1.00 73.56 88 ARG A O 1
ATOM 686 N N . LEU A 1 89 ? -12.857 3.016 13.331 1.00 69.69 89 LEU A N 1
ATOM 687 C CA . LEU A 1 89 ? -13.031 1.953 14.323 1.00 69.69 89 LEU A CA 1
ATOM 688 C C . LEU A 1 89 ? -12.864 2.450 15.762 1.00 69.69 89 LEU A C 1
ATOM 690 O O . LEU A 1 89 ? -13.555 1.937 16.639 1.00 69.69 89 LEU A O 1
ATOM 694 N N . ASN A 1 90 ? -11.991 3.429 16.020 1.00 71.19 90 ASN A N 1
ATOM 695 C CA . ASN A 1 90 ? -11.756 3.923 17.380 1.00 71.19 90 ASN A CA 1
ATOM 696 C C . ASN A 1 90 ? -12.996 4.612 17.986 1.00 71.19 90 ASN A C 1
ATOM 698 O O . ASN A 1 90 ? -13.157 4.630 19.205 1.00 71.19 90 ASN A O 1
ATOM 702 N N . VAL A 1 91 ? -13.879 5.159 17.145 1.00 68.00 91 VAL A N 1
ATOM 703 C CA . VAL A 1 91 ? -15.133 5.797 17.578 1.00 68.00 91 VAL A CA 1
ATOM 704 C C . VAL A 1 91 ? -16.285 4.790 17.675 1.00 68.00 91 VAL A C 1
ATOM 706 O O . VAL A 1 91 ? -17.119 4.904 18.570 1.00 68.00 91 VAL A O 1
ATOM 709 N N . MET A 1 92 ? -16.343 3.795 16.780 1.00 64.44 92 MET A N 1
ATOM 710 C CA . MET A 1 92 ? -17.468 2.850 16.697 1.00 64.44 92 MET A CA 1
ATOM 711 C C . MET A 1 92 ? -17.329 1.597 17.566 1.00 64.44 92 MET A C 1
ATOM 713 O O . MET A 1 92 ? -18.341 0.988 17.913 1.00 64.44 92 MET A O 1
ATOM 717 N N . VAL A 1 93 ? -16.109 1.167 17.889 1.00 63.88 93 VAL A N 1
ATOM 718 C CA . VAL A 1 93 ? -15.865 -0.104 18.579 1.00 63.88 93 VAL A CA 1
ATOM 719 C C . VAL A 1 93 ? -14.952 0.121 19.775 1.00 63.88 93 VAL A C 1
ATOM 721 O O . VAL A 1 93 ? -13.795 0.503 19.651 1.00 63.88 93 VAL A O 1
ATOM 724 N N . GLN A 1 94 ? -15.469 -0.182 20.964 1.00 63.84 94 GLN A N 1
ATOM 725 C CA . GLN A 1 94 ? -14.729 -0.056 22.222 1.00 63.84 94 GLN A CA 1
ATOM 726 C C . GLN A 1 94 ? -13.725 -1.209 22.442 1.00 63.84 94 GLN A C 1
ATOM 728 O O . GLN A 1 94 ? -12.858 -1.131 23.315 1.00 63.84 94 GLN A O 1
ATOM 733 N N . SER A 1 95 ? -13.813 -2.288 21.650 1.00 66.38 95 SER A N 1
ATOM 734 C CA . SER A 1 95 ? -12.952 -3.468 21.764 1.00 66.38 95 SER A CA 1
ATOM 735 C C . SER A 1 95 ? -11.683 -3.356 20.904 1.00 66.38 95 SER A C 1
ATOM 737 O O . SER A 1 95 ? -11.693 -3.393 19.675 1.00 66.38 95 SER A O 1
ATOM 739 N N . LYS A 1 96 ? -10.530 -3.275 21.578 1.00 75.88 96 LYS A N 1
ATOM 740 C CA . LYS A 1 96 ? -9.208 -3.058 20.954 1.00 75.88 96 LYS A CA 1
ATOM 741 C C . LYS A 1 96 ? -8.692 -4.239 20.117 1.00 75.88 96 LYS A C 1
ATOM 743 O O . LYS A 1 96 ? -7.806 -4.054 19.287 1.00 75.88 96 LYS A O 1
ATOM 748 N N . ILE A 1 97 ? -9.210 -5.447 20.345 1.00 77.44 97 ILE A N 1
ATOM 749 C CA . ILE A 1 97 ? -8.743 -6.680 19.685 1.00 77.44 97 ILE A CA 1
ATOM 750 C C . ILE A 1 97 ? -9.150 -6.684 18.208 1.00 77.44 97 ILE A C 1
ATOM 752 O O . ILE A 1 97 ? -8.306 -6.883 17.340 1.00 77.44 97 ILE A O 1
ATOM 756 N N . LEU A 1 98 ? -10.418 -6.370 17.930 1.00 70.88 98 LEU A N 1
ATOM 757 C CA . LEU A 1 98 ? -10.984 -6.323 16.580 1.00 70.88 98 LEU A CA 1
ATOM 758 C C . LEU A 1 98 ? -10.276 -5.263 15.725 1.00 70.88 98 LEU A C 1
ATOM 760 O O . LEU A 1 98 ? -9.880 -5.535 14.593 1.00 70.88 98 LEU A O 1
ATOM 764 N N . LEU A 1 99 ? -10.030 -4.086 16.312 1.00 74.00 99 LEU A N 1
ATOM 765 C CA . LEU A 1 99 ? -9.280 -3.004 15.675 1.00 74.00 99 LEU A CA 1
ATOM 766 C C . LEU A 1 99 ? -7.878 -3.453 15.248 1.00 74.00 99 LEU A C 1
ATOM 768 O O . LEU A 1 99 ? -7.492 -3.240 14.102 1.00 74.00 99 LEU A O 1
ATOM 772 N N . ARG A 1 100 ? -7.134 -4.128 16.133 1.00 80.75 100 ARG A N 1
ATOM 773 C CA . ARG A 1 100 ? -5.794 -4.629 15.801 1.00 80.75 100 ARG A CA 1
ATOM 774 C C . ARG A 1 100 ? -5.835 -5.677 14.692 1.00 80.75 100 ARG A C 1
ATOM 776 O O . ARG A 1 100 ? -5.044 -5.572 13.762 1.00 80.75 100 ARG A O 1
ATOM 783 N N . SER A 1 101 ? -6.756 -6.639 14.740 1.00 77.81 101 SER A N 1
ATOM 784 C CA . SER A 1 101 ? -6.850 -7.698 13.724 1.00 77.81 101 SER A CA 1
ATOM 785 C C . SER A 1 101 ? -7.066 -7.159 12.307 1.00 77.81 101 SER A C 1
ATOM 787 O O . SER A 1 101 ? -6.434 -7.643 11.372 1.00 77.81 101 SER A O 1
ATOM 789 N N . ILE A 1 102 ? -7.912 -6.139 12.142 1.00 76.69 102 ILE A N 1
ATOM 790 C CA . ILE A 1 102 ? -8.194 -5.559 10.820 1.00 76.69 102 ILE A CA 1
ATOM 791 C C . ILE A 1 102 ? -6.988 -4.777 10.283 1.00 76.69 102 ILE A C 1
ATOM 793 O O . ILE A 1 102 ? -6.652 -4.896 9.105 1.00 76.69 102 ILE A O 1
ATOM 797 N N . ILE A 1 103 ? -6.302 -4.020 11.144 1.00 77.94 103 ILE A N 1
ATOM 798 C CA . ILE A 1 103 ? -5.077 -3.301 10.763 1.00 77.94 103 ILE A CA 1
ATOM 799 C C . ILE A 1 103 ? -3.985 -4.293 10.359 1.00 77.94 103 ILE A C 1
ATOM 801 O O . ILE A 1 103 ? -3.337 -4.100 9.334 1.00 77.94 103 ILE A O 1
ATOM 805 N N . TYR A 1 104 ? -3.805 -5.376 11.124 1.00 81.19 104 TYR A N 1
ATOM 806 C CA . TYR A 1 104 ? -2.838 -6.419 10.785 1.00 81.19 104 TYR A CA 1
ATOM 807 C C . TYR A 1 104 ? -3.140 -7.053 9.431 1.00 81.19 104 TYR A C 1
ATOM 809 O O . TYR A 1 104 ? -2.214 -7.214 8.643 1.00 81.19 104 TYR A O 1
ATOM 817 N N . LEU A 1 105 ? -4.412 -7.345 9.135 1.00 78.12 105 LEU A N 1
ATOM 818 C CA . LEU A 1 105 ? -4.785 -7.885 7.831 1.00 78.12 105 LEU A CA 1
ATOM 819 C C . LEU A 1 105 ? -4.396 -6.920 6.701 1.00 78.12 105 LEU A C 1
ATOM 821 O O . LEU A 1 105 ? -3.702 -7.314 5.766 1.00 78.12 105 LEU A O 1
ATOM 825 N N . SER A 1 106 ? -4.759 -5.643 6.837 1.00 78.06 106 SER A N 1
ATOM 826 C CA . SER A 1 106 ? -4.460 -4.620 5.830 1.00 78.06 106 SER A CA 1
ATOM 827 C C . SER A 1 106 ? -2.952 -4.435 5.611 1.00 78.06 106 SER A C 1
ATOM 829 O O . SER A 1 106 ? -2.504 -4.326 4.469 1.00 78.06 106 SER A O 1
ATOM 831 N N . ILE A 1 107 ? -2.140 -4.486 6.671 1.00 82.88 107 ILE A N 1
ATOM 832 C CA . ILE A 1 107 ? -0.672 -4.440 6.564 1.00 82.88 107 ILE A CA 1
ATOM 833 C C . ILE A 1 107 ? -0.129 -5.698 5.873 1.00 82.88 107 ILE A C 1
ATOM 835 O O . ILE A 1 107 ? 0.773 -5.604 5.041 1.00 82.88 107 ILE A O 1
ATOM 839 N N . THR A 1 108 ? -0.661 -6.883 6.177 1.00 82.25 108 THR A N 1
ATOM 840 C CA . THR A 1 108 ? -0.205 -8.111 5.511 1.00 82.25 108 THR A CA 1
ATOM 841 C C . THR A 1 108 ? -0.551 -8.124 4.026 1.00 82.25 108 THR A C 1
ATOM 843 O O . THR A 1 108 ? 0.326 -8.420 3.215 1.00 82.25 108 THR A O 1
ATOM 846 N N . ASP A 1 109 ? -1.768 -7.720 3.651 1.00 79.69 109 ASP A N 1
ATOM 847 C CA . ASP A 1 109 ? -2.175 -7.594 2.249 1.00 79.69 109 ASP A CA 1
ATOM 848 C C . ASP A 1 109 ? -1.270 -6.595 1.519 1.00 79.69 109 ASP A C 1
ATOM 850 O O . ASP A 1 109 ? -0.720 -6.896 0.462 1.00 79.69 109 ASP A O 1
ATOM 854 N N . THR A 1 110 ? -1.014 -5.439 2.135 1.00 80.50 110 THR A N 1
ATOM 855 C CA . THR A 1 110 ? -0.090 -4.408 1.636 1.00 80.50 110 THR A CA 1
ATOM 856 C C . THR A 1 110 ? 1.277 -4.971 1.259 1.00 80.50 110 THR A C 1
ATOM 858 O O . THR A 1 110 ? 1.800 -4.664 0.185 1.00 80.50 110 THR A O 1
ATOM 861 N N . ILE A 1 111 ? 1.865 -5.799 2.123 1.00 84.50 111 ILE A N 1
ATOM 862 C CA . ILE A 1 111 ? 3.181 -6.400 1.885 1.00 84.50 111 ILE A CA 1
ATOM 863 C C . ILE A 1 111 ? 3.096 -7.394 0.723 1.00 84.50 111 ILE A C 1
ATOM 865 O O . ILE A 1 111 ? 3.940 -7.364 -0.176 1.00 84.50 111 ILE A O 1
ATOM 869 N N . ILE A 1 112 ? 2.050 -8.225 0.702 1.00 83.62 112 ILE A N 1
ATOM 870 C CA . ILE A 1 112 ? 1.806 -9.209 -0.359 1.00 83.62 112 ILE A CA 1
ATOM 871 C C . ILE A 1 112 ? 1.650 -8.526 -1.723 1.00 83.62 112 ILE A C 1
ATOM 873 O O . ILE A 1 112 ? 2.165 -9.050 -2.707 1.00 83.62 112 ILE A O 1
ATOM 877 N N . PHE A 1 113 ? 0.999 -7.360 -1.795 1.00 79.19 113 PHE A N 1
ATOM 878 C CA . PHE A 1 113 ? 0.849 -6.588 -3.034 1.00 79.19 113 PHE A CA 1
ATOM 879 C C . PHE A 1 113 ? 2.117 -5.824 -3.433 1.00 79.19 113 PHE A C 1
ATOM 881 O O . PHE A 1 113 ? 2.474 -5.787 -4.611 1.00 79.19 113 PHE A O 1
ATOM 888 N N . SER A 1 114 ? 2.818 -5.232 -2.465 1.00 81.69 114 SER A N 1
ATOM 889 C CA . SER A 1 114 ? 3.983 -4.376 -2.731 1.00 81.69 114 SER A CA 1
ATOM 890 C C . SER A 1 114 ? 5.169 -5.153 -3.305 1.00 81.69 114 SER A C 1
ATOM 892 O O . SER A 1 114 ? 5.835 -4.678 -4.225 1.00 81.69 114 SER A O 1
ATOM 894 N N . VAL A 1 115 ? 5.426 -6.367 -2.810 1.00 84.00 115 VAL A N 1
ATOM 895 C CA . VAL A 1 115 ? 6.554 -7.206 -3.255 1.00 84.00 115 VAL A CA 1
ATOM 896 C C . VAL A 1 115 ? 6.529 -7.479 -4.772 1.00 84.00 115 VAL A C 1
ATOM 898 O O . VAL A 1 115 ? 7.498 -7.146 -5.456 1.00 84.00 115 VAL A O 1
ATOM 901 N N . PRO A 1 116 ? 5.452 -8.034 -5.353 1.00 79.00 116 PRO A N 1
ATOM 902 C CA . PRO A 1 116 ? 5.375 -8.277 -6.788 1.00 79.00 116 PRO A CA 1
ATOM 903 C C . PRO A 1 116 ? 5.410 -6.990 -7.601 1.00 79.00 116 PRO A C 1
ATOM 905 O O . PRO A 1 116 ? 6.039 -6.994 -8.652 1.00 79.00 116 PRO A O 1
ATOM 908 N N . GLN A 1 117 ? 4.834 -5.883 -7.126 1.00 77.25 117 GLN A N 1
ATOM 909 C CA . GLN A 1 117 ? 4.930 -4.600 -7.828 1.00 77.25 117 GLN A CA 1
ATOM 910 C C . GLN A 1 117 ? 6.388 -4.135 -7.973 1.00 77.25 117 GLN A C 1
ATOM 912 O O . GLN A 1 117 ? 6.807 -3.715 -9.055 1.00 77.25 117 GLN A O 1
ATOM 917 N N . ILE A 1 118 ? 7.198 -4.295 -6.923 1.00 79.56 118 ILE A N 1
ATOM 918 C CA . ILE A 1 118 ? 8.639 -4.015 -6.963 1.00 79.56 118 ILE A CA 1
ATOM 919 C C . ILE A 1 118 ? 9.334 -4.966 -7.946 1.00 79.56 118 ILE A C 1
ATOM 921 O O . ILE A 1 118 ? 10.082 -4.511 -8.812 1.00 79.56 118 ILE A O 1
ATOM 925 N N . ILE A 1 119 ? 9.039 -6.270 -7.887 1.00 80.44 119 ILE A N 1
ATOM 926 C CA . ILE A 1 119 ? 9.644 -7.272 -8.782 1.00 80.44 119 ILE A CA 1
ATOM 927 C C . ILE A 1 119 ? 9.293 -6.998 -10.250 1.00 80.44 119 ILE A C 1
ATOM 929 O O . ILE A 1 119 ? 10.170 -7.091 -11.104 1.00 80.44 119 ILE A O 1
ATOM 933 N N . VAL A 1 120 ? 8.046 -6.635 -10.570 1.00 75.44 120 VAL A N 1
ATOM 934 C CA . VAL A 1 120 ? 7.639 -6.239 -11.931 1.00 75.44 120 VAL A CA 1
ATOM 935 C C . VAL A 1 120 ? 8.431 -5.016 -12.372 1.00 75.44 120 VAL A C 1
ATOM 937 O O . VAL A 1 120 ? 8.945 -4.981 -13.489 1.00 75.44 120 VAL A O 1
ATOM 940 N N . THR A 1 121 ? 8.543 -4.014 -11.501 1.00 73.00 121 THR A N 1
ATOM 941 C CA . THR A 1 121 ? 9.193 -2.745 -11.833 1.00 73.00 121 THR A CA 1
ATOM 942 C C . THR A 1 121 ? 10.681 -2.957 -12.116 1.00 73.00 121 THR A C 1
ATOM 944 O O . THR A 1 121 ? 11.153 -2.548 -13.178 1.00 73.00 121 THR A O 1
ATOM 947 N N . PHE A 1 122 ? 11.390 -3.694 -11.256 1.00 72.81 122 PHE A N 1
ATOM 948 C CA . PHE A 1 122 ? 12.788 -4.083 -11.473 1.00 72.81 122 PHE A CA 1
ATOM 949 C C . PHE A 1 122 ? 12.961 -5.040 -12.661 1.00 72.81 122 PHE A C 1
ATOM 951 O O . PHE A 1 122 ? 13.856 -4.855 -13.486 1.00 72.81 122 PHE A O 1
ATOM 958 N N . GLY A 1 123 ? 12.083 -6.034 -12.798 1.00 71.12 123 GLY A N 1
ATOM 959 C CA . GLY A 1 123 ? 12.124 -7.015 -13.883 1.00 71.12 123 GLY A CA 1
ATOM 960 C C . GLY A 1 123 ? 11.906 -6.386 -15.259 1.00 71.12 123 GLY A C 1
ATOM 961 O O . GLY A 1 123 ? 12.599 -6.752 -16.207 1.00 71.12 123 GLY A O 1
ATOM 962 N N . SER A 1 124 ? 11.008 -5.397 -15.357 1.00 64.31 124 SER A N 1
ATOM 963 C CA . SER A 1 124 ? 10.763 -4.615 -16.578 1.00 64.31 124 SER A CA 1
ATOM 964 C C . SER A 1 124 ? 11.962 -3.760 -16.994 1.00 64.31 124 SER A C 1
ATOM 966 O O . SER A 1 124 ? 12.138 -3.499 -18.180 1.00 64.31 124 SER A O 1
ATOM 968 N N . ALA A 1 125 ? 12.781 -3.342 -16.027 1.00 64.50 125 ALA A N 1
ATOM 969 C CA . ALA A 1 125 ? 13.946 -2.498 -16.250 1.00 64.50 125 ALA A CA 1
ATOM 970 C C . ALA A 1 125 ? 15.196 -3.294 -16.648 1.00 64.50 125 ALA A C 1
ATOM 972 O O . ALA A 1 125 ? 15.966 -2.837 -17.486 1.00 64.50 125 ALA A O 1
ATOM 973 N N . LEU A 1 126 ? 15.404 -4.471 -16.048 1.00 62.97 126 LEU A N 1
ATOM 974 C CA . LEU A 1 126 ? 16.651 -5.230 -16.190 1.00 62.97 126 LEU A CA 1
ATOM 975 C C . LEU A 1 126 ? 16.573 -6.371 -17.215 1.00 62.97 126 LEU A C 1
ATOM 977 O O . LEU A 1 126 ? 17.606 -6.787 -17.733 1.00 62.97 126 LEU A O 1
ATOM 981 N N . THR A 1 127 ? 15.384 -6.908 -17.525 1.00 56.28 127 THR A N 1
ATOM 982 C CA . THR A 1 127 ? 15.276 -8.133 -18.342 1.00 56.28 127 THR A CA 1
ATOM 983 C C . THR A 1 127 ? 14.047 -8.171 -19.254 1.00 56.28 127 THR A C 1
ATOM 985 O O . THR A 1 127 ? 12.911 -8.284 -18.798 1.00 56.28 127 THR A O 1
ATOM 988 N N . CYS A 1 128 ? 14.263 -8.220 -20.573 1.00 56.19 128 CYS A N 1
ATOM 989 C CA . CYS A 1 128 ? 13.219 -8.504 -21.568 1.00 56.19 128 CYS A CA 1
ATOM 990 C C . CYS A 1 128 ? 12.909 -10.015 -21.626 1.00 56.19 128 CYS A C 1
ATOM 992 O O . CYS A 1 128 ? 13.154 -10.688 -22.627 1.00 56.19 128 CYS A O 1
ATOM 994 N N . ASN A 1 129 ? 12.434 -10.599 -20.522 1.00 60.28 129 ASN A N 1
ATOM 995 C CA . ASN A 1 129 ? 12.223 -12.044 -20.434 1.00 60.28 129 ASN A CA 1
ATOM 996 C C . ASN A 1 129 ? 10.733 -12.411 -20.546 1.00 60.28 129 ASN A C 1
ATOM 998 O O . ASN A 1 129 ? 9.910 -12.058 -19.700 1.00 60.28 129 ASN A O 1
ATOM 1002 N N . ARG A 1 130 ? 10.373 -13.197 -21.571 1.00 61.38 130 ARG A N 1
ATOM 1003 C CA . ARG A 1 130 ? 8.986 -13.582 -21.933 1.00 61.38 130 ARG A CA 1
ATOM 1004 C C . ARG A 1 130 ? 8.284 -14.483 -20.893 1.00 61.38 130 ARG A C 1
ATOM 1006 O O . ARG A 1 130 ? 7.129 -14.866 -21.081 1.00 61.38 130 ARG A O 1
ATOM 1013 N N . ARG A 1 131 ? 8.968 -14.851 -19.799 1.00 66.69 131 ARG A N 1
ATOM 1014 C CA . ARG A 1 131 ? 8.438 -15.665 -18.683 1.00 66.69 131 ARG A CA 1
ATOM 1015 C C . ARG A 1 131 ? 7.766 -14.837 -17.580 1.00 66.69 131 ARG A C 1
ATOM 1017 O O . ARG A 1 131 ? 6.807 -15.328 -16.993 1.00 66.69 131 ARG A O 1
ATOM 1024 N N . LEU A 1 132 ? 8.195 -13.589 -17.362 1.00 69.62 132 LEU A N 1
ATOM 1025 C CA . LEU A 1 132 ? 7.616 -12.681 -16.357 1.00 69.62 132 LEU A CA 1
ATOM 1026 C C . LEU A 1 132 ? 6.086 -12.516 -16.516 1.00 69.62 132 LEU A C 1
ATOM 1028 O O . LEU A 1 132 ? 5.373 -12.728 -15.538 1.00 69.62 132 LEU A O 1
ATOM 1032 N N . PRO A 1 133 ? 5.533 -12.280 -17.726 1.00 70.94 133 PRO A N 1
ATOM 1033 C CA . PRO A 1 133 ? 4.089 -12.110 -17.920 1.00 70.94 133 PRO A CA 1
ATOM 1034 C C . PRO A 1 133 ? 3.239 -13.297 -17.453 1.00 70.94 133 PRO A C 1
ATOM 1036 O O . PRO A 1 133 ? 2.130 -13.109 -16.965 1.00 70.94 133 PRO A O 1
ATOM 1039 N N . ARG A 1 134 ? 3.744 -14.528 -17.615 1.00 73.69 134 ARG A N 1
ATOM 1040 C CA . ARG A 1 134 ? 3.009 -15.746 -17.243 1.00 73.69 134 ARG A CA 1
ATOM 1041 C C . ARG A 1 134 ? 2.942 -15.919 -15.733 1.00 73.69 134 ARG A C 1
ATOM 1043 O O . ARG A 1 134 ? 1.879 -16.236 -15.217 1.00 73.69 134 ARG A O 1
ATOM 1050 N N . PHE A 1 135 ? 4.053 -15.675 -15.042 1.00 76.94 135 PHE A N 1
ATOM 1051 C CA . PHE A 1 135 ? 4.109 -15.778 -13.586 1.00 76.94 135 PHE A CA 1
ATOM 1052 C C . PHE A 1 135 ? 3.147 -14.789 -12.922 1.00 76.94 135 PHE A C 1
ATOM 1054 O O . PHE A 1 135 ? 2.389 -15.153 -12.027 1.00 76.94 135 PHE A O 1
ATOM 1061 N N . PHE A 1 136 ? 3.113 -13.556 -13.423 1.00 72.94 136 PHE A N 1
ATOM 1062 C CA . PHE A 1 136 ? 2.244 -12.530 -12.867 1.00 72.94 136 PHE A CA 1
ATOM 1063 C C . PHE A 1 136 ? 0.761 -12.717 -13.189 1.00 72.94 136 PHE A C 1
ATOM 1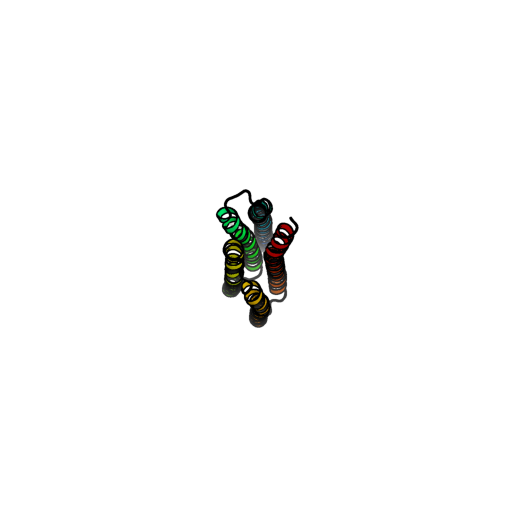065 O O . PHE A 1 136 ? -0.067 -12.366 -12.359 1.00 72.94 136 PHE A O 1
ATOM 1072 N N . ASN A 1 137 ? 0.408 -13.305 -14.336 1.00 77.75 137 ASN A N 1
ATOM 1073 C CA . ASN A 1 137 ? -0.992 -13.622 -14.628 1.00 77.75 137 ASN A CA 1
ATOM 1074 C C . ASN A 1 137 ? -1.547 -14.667 -13.642 1.00 77.75 137 ASN A C 1
ATOM 1076 O O . ASN A 1 137 ? -2.668 -14.542 -13.155 1.00 77.75 137 ASN A O 1
ATOM 1080 N N . THR A 1 138 ? -0.735 -15.672 -13.293 1.00 81.50 138 THR A N 1
ATOM 1081 C CA . THR A 1 138 ? -1.085 -16.642 -12.244 1.00 81.50 138 THR A CA 1
ATOM 1082 C C . THR A 1 138 ? -1.132 -15.978 -10.870 1.00 81.50 138 THR A C 1
ATOM 1084 O O . THR A 1 138 ? -2.047 -16.233 -10.092 1.00 81.50 138 THR A O 1
ATOM 1087 N N . TRP A 1 139 ? -0.173 -15.095 -10.579 1.00 81.88 139 TRP A N 1
ATOM 1088 C CA . TRP A 1 139 ? -0.118 -14.376 -9.311 1.00 81.88 139 TRP A CA 1
ATOM 1089 C C . TRP A 1 139 ? -1.345 -13.478 -9.100 1.00 81.88 139 TRP A C 1
ATOM 1091 O O . TRP A 1 139 ? -2.012 -13.607 -8.081 1.00 81.88 139 TRP A O 1
ATOM 1101 N N . GLY A 1 140 ? -1.706 -12.643 -10.081 1.00 75.19 140 GLY A N 1
ATOM 1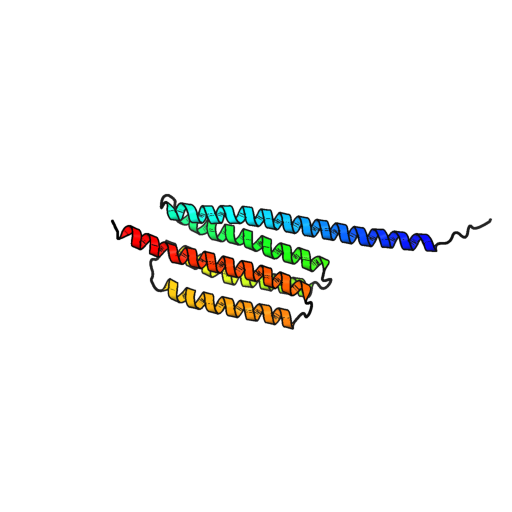102 C CA . GLY A 1 140 ? -2.850 -11.732 -9.977 1.00 75.19 140 GLY A CA 1
ATOM 1103 C C . GLY A 1 140 ? -4.167 -12.459 -9.704 1.00 75.19 140 GLY A C 1
ATOM 1104 O O . GLY A 1 140 ? -4.968 -11.995 -8.898 1.00 75.19 140 GLY A O 1
ATOM 1105 N N . LYS A 1 141 ? -4.354 -13.643 -10.302 1.00 80.56 141 LYS A N 1
ATOM 1106 C CA . LYS A 1 141 ? -5.531 -14.486 -10.064 1.00 80.56 141 LYS A CA 1
ATOM 1107 C C . LYS A 1 141 ? -5.587 -14.997 -8.619 1.00 80.56 141 LYS A C 1
ATOM 1109 O O . LYS A 1 141 ? -6.595 -14.812 -7.945 1.00 80.56 141 LYS A O 1
ATOM 1114 N N . ASN A 1 142 ? -4.476 -15.542 -8.122 1.00 82.94 142 ASN A N 1
ATOM 1115 C CA . ASN A 1 142 ? -4.383 -16.056 -6.752 1.00 82.94 142 ASN A CA 1
ATOM 1116 C C . ASN A 1 142 ? -4.559 -14.954 -5.698 1.00 82.94 142 ASN A C 1
ATOM 1118 O O . ASN A 1 142 ? -5.084 -15.204 -4.615 1.00 82.94 142 ASN A O 1
ATOM 1122 N N . THR A 1 143 ? -4.114 -13.736 -6.001 1.00 81.00 143 THR A N 1
ATOM 1123 C CA . THR A 1 143 ? -4.198 -12.609 -5.074 1.00 81.00 143 THR A CA 1
ATOM 1124 C C . THR A 1 143 ? -5.637 -12.131 -4.865 1.00 81.00 143 THR A C 1
ATOM 1126 O O . THR A 1 143 ? -6.015 -11.805 -3.740 1.00 81.00 143 THR A O 1
ATOM 1129 N N . ILE A 1 144 ? -6.467 -12.148 -5.913 1.00 82.31 144 ILE A N 1
ATOM 1130 C CA . ILE A 1 144 ? -7.902 -11.843 -5.798 1.00 82.31 144 ILE A CA 1
ATOM 1131 C C . ILE A 1 144 ? -8.596 -12.901 -4.926 1.00 82.31 144 ILE A C 1
ATOM 1133 O O . ILE A 1 144 ? -9.348 -12.551 -4.015 1.00 82.31 144 ILE A O 1
ATOM 1137 N N . ASP A 1 145 ? -8.291 -14.184 -5.142 1.00 85.38 145 ASP A N 1
ATOM 1138 C CA . ASP A 1 145 ? -8.862 -15.287 -4.358 1.00 85.38 145 ASP A CA 1
ATOM 1139 C C . ASP A 1 145 ? -8.460 -15.205 -2.875 1.00 85.38 145 ASP A C 1
ATOM 1141 O O . ASP A 1 145 ? -9.302 -15.349 -1.983 1.00 85.38 145 ASP A O 1
ATOM 1145 N N . LEU A 1 146 ? -7.187 -14.904 -2.591 1.00 84.38 146 LEU A N 1
ATOM 1146 C CA . LEU A 1 146 ? -6.686 -14.717 -1.228 1.00 84.38 146 LEU A CA 1
ATOM 1147 C C . LEU A 1 146 ? -7.398 -13.556 -0.520 1.00 84.38 146 LEU A C 1
ATOM 1149 O O . LEU A 1 146 ? -7.818 -13.704 0.630 1.00 84.38 146 LEU A O 1
ATOM 1153 N N . PHE A 1 147 ? -7.581 -12.433 -1.219 1.00 81.94 147 PHE A N 1
ATOM 1154 C CA . PHE A 1 147 ? -8.264 -11.257 -0.689 1.00 81.94 147 PHE A CA 1
ATOM 1155 C C . PHE A 1 147 ? -9.733 -11.550 -0.342 1.00 81.94 147 PHE A C 1
ATOM 1157 O O . PHE A 1 147 ? -10.218 -11.169 0.730 1.00 81.94 147 PHE A O 1
ATOM 1164 N N . ILE A 1 148 ? -10.438 -12.292 -1.202 1.00 83.00 148 ILE A N 1
ATOM 1165 C CA . ILE A 1 148 ? -11.820 -12.722 -0.949 1.00 83.00 148 ILE A CA 1
ATOM 1166 C C . ILE A 1 148 ? -11.881 -13.612 0.298 1.00 83.00 148 ILE A C 1
ATOM 1168 O O . ILE A 1 148 ? -12.711 -13.385 1.181 1.00 83.00 148 ILE A O 1
ATOM 1172 N N . VAL A 1 149 ? -10.981 -14.590 0.423 1.00 84.94 149 VAL A N 1
ATOM 1173 C CA . VAL A 1 149 ? -10.946 -15.496 1.583 1.00 84.94 149 VAL A CA 1
ATOM 1174 C C . VAL A 1 149 ? -10.627 -14.746 2.878 1.00 84.94 149 VAL A C 1
ATOM 1176 O O . VAL A 1 149 ? -11.283 -14.981 3.897 1.00 84.94 149 VAL A O 1
ATOM 1179 N N . ALA A 1 150 ? -9.655 -13.835 2.857 1.00 81.88 150 ALA A N 1
ATOM 1180 C CA . ALA A 1 150 ? -9.296 -12.999 4.001 1.00 81.88 150 ALA A CA 1
ATOM 1181 C C . ALA A 1 150 ? -10.482 -12.143 4.477 1.00 81.88 150 ALA A C 1
ATOM 1183 O O . ALA A 1 150 ? -10.820 -12.125 5.665 1.00 81.88 150 ALA A O 1
ATOM 1184 N N . THR A 1 151 ? -11.178 -11.521 3.528 1.00 76.00 151 THR A N 1
ATOM 1185 C CA . THR A 1 151 ? -12.357 -10.690 3.779 1.00 76.00 151 THR A CA 1
ATOM 1186 C C . THR A 1 151 ? -13.530 -11.507 4.332 1.00 76.00 151 THR A C 1
ATOM 1188 O O . THR A 1 151 ? -14.183 -11.102 5.296 1.00 76.00 151 THR A O 1
ATOM 1191 N N . LEU A 1 152 ? -13.773 -12.703 3.785 1.00 82.12 152 LEU A N 1
ATOM 1192 C CA . LEU A 1 152 ? -14.814 -13.616 4.268 1.00 82.12 152 LEU A CA 1
ATOM 1193 C C . LEU A 1 152 ? -14.518 -14.150 5.676 1.00 82.12 152 LEU A C 1
ATOM 1195 O O . LEU A 1 152 ? -15.440 -14.301 6.481 1.00 82.12 152 LEU A O 1
ATOM 1199 N N . ARG A 1 153 ? -13.245 -14.411 6.005 1.00 81.62 153 ARG A N 1
ATOM 1200 C CA . ARG A 1 153 ? -12.831 -14.798 7.364 1.00 81.62 153 ARG A CA 1
ATOM 1201 C C . ARG A 1 153 ? -13.106 -13.684 8.372 1.00 81.62 153 ARG A C 1
ATOM 1203 O O . ARG A 1 153 ? -13.660 -13.971 9.430 1.00 81.62 153 ARG A O 1
ATOM 1210 N N . LEU A 1 154 ? -12.799 -12.428 8.035 1.00 73.44 154 LEU A N 1
ATOM 1211 C CA . LEU A 1 154 ? -13.125 -11.287 8.898 1.00 73.44 154 LEU A CA 1
ATOM 1212 C C . LEU A 1 154 ? -14.636 -11.100 9.082 1.00 73.44 154 LEU A C 1
ATOM 1214 O O . LEU A 1 154 ? -15.085 -10.857 10.201 1.00 73.44 154 LEU A O 1
ATOM 1218 N N . LEU A 1 155 ? -15.428 -11.261 8.017 1.00 76.88 155 LEU A N 1
ATOM 1219 C CA . LEU A 1 155 ? -16.890 -11.163 8.084 1.00 76.88 155 LEU A CA 1
ATOM 1220 C C . LEU A 1 155 ? -17.525 -12.244 8.965 1.00 76.88 155 LEU A C 1
ATOM 1222 O O . LEU A 1 155 ? -18.494 -11.961 9.665 1.00 76.88 155 LEU A O 1
ATOM 1226 N N . ARG A 1 156 ? -16.976 -13.464 8.971 1.00 79.69 156 ARG A N 1
ATOM 1227 C CA . ARG A 1 156 ? -17.450 -14.540 9.857 1.00 79.69 156 ARG A CA 1
ATOM 1228 C C . ARG A 1 156 ? -17.128 -14.296 11.330 1.00 79.69 156 ARG A C 1
ATOM 1230 O O . ARG A 1 156 ? -17.908 -14.706 12.180 1.00 79.69 156 ARG A O 1
ATOM 1237 N N . LEU A 1 157 ? -15.992 -13.667 11.632 1.00 76.00 157 LEU A N 1
ATOM 1238 C CA . LEU A 1 157 ? -15.550 -13.436 13.011 1.00 76.00 157 LEU A CA 1
ATOM 1239 C C . LEU A 1 157 ? -16.312 -12.296 13.698 1.00 76.00 157 LEU A C 1
ATOM 1241 O O . LEU A 1 157 ? -16.488 -12.337 14.914 1.00 76.00 157 LEU A O 1
ATOM 1245 N N . TYR A 1 158 ? -16.780 -11.298 12.941 1.00 70.38 158 TYR A N 1
ATOM 1246 C CA . TYR A 1 158 ? -17.420 -10.110 13.506 1.00 70.38 158 TYR A CA 1
ATOM 1247 C C . TYR A 1 158 ? -18.663 -9.688 12.702 1.00 70.38 158 TYR A C 1
ATOM 1249 O O . TYR A 1 158 ? -18.533 -9.076 11.642 1.00 70.38 158 TYR A O 1
ATOM 1257 N N . PRO A 1 159 ? -19.888 -9.924 13.212 1.00 67.31 159 PRO A N 1
ATOM 1258 C CA . PRO A 1 159 ? -21.136 -9.637 12.492 1.00 67.31 159 PRO A CA 1
ATOM 1259 C C . PRO A 1 159 ? -21.538 -8.145 12.473 1.00 67.31 159 PRO A C 1
ATOM 1261 O O . PRO A 1 159 ? -22.689 -7.813 12.179 1.00 67.31 159 PRO A O 1
ATOM 1264 N N . ILE A 1 160 ? -20.622 -7.216 12.776 1.00 67.44 160 ILE A N 1
ATOM 1265 C CA . ILE A 1 160 ? -20.916 -5.776 12.816 1.00 67.44 160 ILE A CA 1
ATOM 1266 C C . ILE A 1 160 ? -21.010 -5.247 11.375 1.00 67.44 160 ILE A C 1
ATOM 1268 O O . ILE A 1 160 ? -20.010 -4.900 10.745 1.00 67.44 160 ILE A O 1
ATOM 1272 N N . ARG A 1 161 ? -22.238 -5.212 10.844 1.00 63.94 161 ARG A N 1
ATOM 1273 C CA . ARG A 1 161 ? -22.549 -4.975 9.421 1.00 63.94 161 ARG A CA 1
ATOM 1274 C C . ARG A 1 161 ? -21.952 -3.690 8.832 1.00 63.94 161 ARG A C 1
ATOM 1276 O O . ARG A 1 161 ? -21.493 -3.718 7.698 1.00 63.94 161 ARG A O 1
ATOM 1283 N N . SER A 1 162 ? -21.939 -2.581 9.568 1.00 68.88 162 SER A N 1
ATOM 1284 C CA . SER A 1 162 ? -21.648 -1.261 8.981 1.00 68.88 162 SER A CA 1
ATOM 1285 C C . SER A 1 162 ? -20.159 -1.009 8.731 1.00 68.88 162 SER A C 1
ATOM 1287 O O . SER A 1 162 ? -19.780 -0.452 7.705 1.00 68.88 162 SER A O 1
ATOM 1289 N N . ILE A 1 163 ? -19.301 -1.438 9.657 1.00 71.50 163 ILE A N 1
ATOM 1290 C CA . ILE A 1 163 ? -17.856 -1.171 9.601 1.00 71.50 163 ILE A CA 1
ATOM 1291 C C . ILE A 1 163 ? -17.202 -2.033 8.523 1.00 71.50 163 ILE A C 1
ATOM 1293 O O . ILE A 1 163 ? -16.344 -1.565 7.779 1.00 71.50 163 ILE A O 1
ATOM 1297 N N . ASN A 1 164 ? -17.661 -3.278 8.392 1.00 72.19 164 ASN A N 1
ATOM 1298 C CA . ASN A 1 164 ? -17.092 -4.215 7.436 1.00 72.19 164 ASN A CA 1
ATOM 1299 C C . ASN A 1 164 ? -17.299 -3.766 5.984 1.00 72.19 164 ASN A C 1
ATOM 1301 O O . ASN A 1 164 ? -16.395 -3.915 5.171 1.00 72.19 164 ASN A O 1
ATOM 1305 N N . VAL A 1 165 ? -18.445 -3.159 5.661 1.00 77.56 165 VAL A N 1
ATOM 1306 C CA . VAL A 1 165 ? -18.725 -2.672 4.299 1.00 77.56 165 VAL A CA 1
ATOM 1307 C C . VAL A 1 165 ? -17.747 -1.568 3.887 1.00 77.56 165 VAL A C 1
ATOM 1309 O O . VAL A 1 165 ? -17.258 -1.580 2.762 1.00 77.56 165 VAL A O 1
ATOM 1312 N N . ILE A 1 166 ? -17.407 -0.652 4.798 1.00 76.00 166 ILE A N 1
ATOM 1313 C CA . ILE A 1 166 ? -16.469 0.447 4.520 1.00 76.00 166 ILE A CA 1
ATOM 1314 C C . ILE A 1 166 ? -15.060 -0.105 4.260 1.00 76.00 166 ILE A C 1
ATOM 1316 O O . ILE A 1 166 ? -14.419 0.289 3.286 1.00 76.00 166 ILE A O 1
ATOM 1320 N N . THR A 1 167 ? -14.606 -1.063 5.077 1.00 75.75 167 THR A N 1
ATOM 1321 C CA . THR A 1 167 ? -13.318 -1.750 4.885 1.00 75.75 167 THR A CA 1
ATOM 1322 C C . THR A 1 167 ? -13.255 -2.469 3.539 1.00 75.75 167 THR A C 1
ATOM 1324 O O . THR A 1 167 ? -12.249 -2.389 2.836 1.00 75.75 167 THR A O 1
ATOM 1327 N N . ILE A 1 168 ? -14.338 -3.155 3.163 1.00 79.94 168 ILE A N 1
ATOM 1328 C CA . ILE A 1 168 ? -14.435 -3.897 1.902 1.00 79.94 168 ILE A CA 1
ATOM 1329 C C . ILE A 1 168 ? -14.343 -2.942 0.711 1.00 79.94 168 ILE A C 1
ATOM 1331 O O . ILE A 1 168 ? -13.515 -3.154 -0.170 1.00 79.94 168 ILE A O 1
ATOM 1335 N N . MET A 1 169 ? -15.133 -1.866 0.707 1.00 82.62 169 MET A N 1
ATOM 1336 C CA . MET A 1 169 ? -15.127 -0.878 -0.377 1.00 82.62 169 MET A CA 1
ATOM 1337 C C . MET A 1 169 ? -13.744 -0.244 -0.571 1.00 82.62 169 MET A C 1
ATOM 1339 O O . MET A 1 169 ? -13.263 -0.125 -1.696 1.00 82.62 169 MET A O 1
ATOM 1343 N N . MET A 1 170 ? -13.079 0.121 0.527 1.00 81.00 170 MET A N 1
ATOM 1344 C CA . MET A 1 170 ? -11.754 0.742 0.493 1.00 81.00 170 MET A CA 1
ATOM 1345 C C . MET A 1 170 ? -10.682 -0.199 -0.070 1.00 81.00 170 MET A C 1
ATOM 1347 O O . MET A 1 170 ? -9.915 0.180 -0.956 1.00 81.00 170 MET A O 1
ATOM 1351 N N . ASN A 1 171 ? -10.646 -1.440 0.411 1.00 78.88 171 ASN A N 1
ATOM 1352 C CA . ASN A 1 171 ? -9.659 -2.414 -0.039 1.00 78.88 171 ASN A CA 1
ATOM 1353 C C . ASN A 1 171 ? -9.909 -2.876 -1.487 1.00 78.88 171 ASN A C 1
ATOM 1355 O O . ASN A 1 171 ? -8.951 -3.131 -2.213 1.00 78.88 171 ASN A O 1
ATOM 1359 N N . ILE A 1 172 ? -11.168 -2.916 -1.945 1.00 83.25 172 ILE A N 1
ATOM 1360 C CA . ILE A 1 172 ? -11.493 -3.160 -3.361 1.00 83.25 172 ILE A CA 1
ATOM 1361 C C . ILE A 1 172 ? -10.927 -2.043 -4.248 1.00 83.25 172 ILE A C 1
ATOM 1363 O O . ILE A 1 172 ? -10.325 -2.345 -5.277 1.00 83.25 172 ILE A O 1
ATOM 1367 N N . SER A 1 173 ? -11.055 -0.770 -3.855 1.00 83.38 173 SER A N 1
ATOM 1368 C CA . SER A 1 173 ? -10.448 0.341 -4.607 1.00 83.38 173 SER A CA 1
ATOM 1369 C C . SER A 1 173 ? -8.930 0.200 -4.725 1.00 83.38 173 SER A C 1
ATOM 1371 O O . SER A 1 173 ? -8.381 0.397 -5.809 1.00 83.38 173 SER A O 1
ATOM 1373 N N . LEU A 1 174 ? -8.249 -0.193 -3.642 1.00 78.31 174 LEU A N 1
ATOM 1374 C CA . LEU A 1 174 ? -6.812 -0.476 -3.677 1.00 78.31 174 LEU A CA 1
ATOM 1375 C C . LEU A 1 174 ? -6.481 -1.626 -4.636 1.00 78.31 174 LEU A C 1
ATOM 1377 O O . LEU A 1 174 ? -5.574 -1.489 -5.453 1.00 78.31 174 LEU A O 1
ATOM 1381 N N . LEU A 1 175 ? -7.241 -2.724 -4.585 1.00 82.25 175 LEU A N 1
ATOM 1382 C CA . LEU A 1 175 ? -7.050 -3.881 -5.462 1.00 82.25 175 LEU A CA 1
ATOM 1383 C C . LEU A 1 175 ? -7.178 -3.507 -6.946 1.00 82.25 175 LEU A C 1
ATOM 1385 O O . LEU A 1 175 ? -6.339 -3.896 -7.760 1.00 82.25 175 LEU A O 1
ATOM 1389 N N . VAL A 1 176 ? -8.203 -2.725 -7.295 1.00 83.25 176 VAL A N 1
ATOM 1390 C CA . VAL A 1 176 ? -8.428 -2.252 -8.669 1.00 83.25 176 VAL A CA 1
ATOM 1391 C C . VAL A 1 176 ? -7.285 -1.348 -9.128 1.00 83.25 176 VAL A C 1
ATOM 1393 O O . VAL A 1 176 ? -6.797 -1.504 -10.247 1.00 83.25 176 VAL A O 1
ATOM 1396 N N . LEU A 1 177 ? -6.813 -0.443 -8.266 1.00 79.69 177 LEU A N 1
ATOM 1397 C CA . LEU A 1 177 ? -5.710 0.456 -8.598 1.00 79.69 177 LEU A CA 1
ATOM 1398 C C . LEU A 1 177 ? -4.395 -0.316 -8.821 1.00 79.69 177 LEU A C 1
ATOM 1400 O O . LEU A 1 177 ? -3.687 -0.024 -9.785 1.00 79.69 177 LEU A O 1
ATOM 1404 N N . VAL A 1 178 ? -4.084 -1.325 -7.989 1.00 79.00 178 VAL A N 1
ATOM 1405 C CA . VAL A 1 178 ? -2.913 -2.209 -8.194 1.00 79.00 178 VAL A CA 1
ATOM 1406 C C . VAL A 1 178 ? -3.026 -2.924 -9.536 1.00 79.00 178 VAL A C 1
ATOM 1408 O O . VAL A 1 178 ? -2.063 -2.972 -10.299 1.00 79.00 178 VAL A O 1
ATOM 1411 N N . TYR A 1 179 ? -4.201 -3.477 -9.838 1.00 80.25 179 TYR A N 1
ATOM 1412 C CA . TYR A 1 179 ? -4.419 -4.223 -11.072 1.00 80.25 179 TYR A CA 1
ATOM 1413 C C . TYR A 1 179 ? -4.242 -3.339 -12.315 1.00 80.25 179 TYR A C 1
ATOM 1415 O O . TYR A 1 179 ? -3.600 -3.748 -13.285 1.00 80.25 179 TYR A O 1
ATOM 1423 N N . LEU A 1 180 ? -4.745 -2.102 -12.269 1.00 81.50 180 LEU A N 1
ATOM 1424 C CA . LEU A 1 180 ? -4.550 -1.113 -13.329 1.00 81.50 180 LEU A CA 1
ATOM 1425 C C . LEU A 1 180 ? -3.075 -0.721 -13.489 1.00 81.50 180 LEU A C 1
ATOM 1427 O O . LEU A 1 180 ? -2.576 -0.705 -14.614 1.00 81.50 180 LEU A O 1
ATOM 1431 N N . ASN A 1 181 ? -2.359 -0.455 -12.392 1.00 77.50 181 ASN A N 1
ATOM 1432 C CA . ASN A 1 181 ? -0.934 -0.108 -12.444 1.00 77.50 181 ASN A CA 1
ATOM 1433 C C . ASN A 1 181 ? -0.096 -1.277 -12.998 1.00 77.50 181 ASN A C 1
ATOM 1435 O O . ASN A 1 181 ? 0.736 -1.109 -13.892 1.00 77.50 181 ASN A O 1
ATOM 1439 N N . TYR A 1 182 ? -0.403 -2.501 -12.570 1.00 75.38 182 TYR A N 1
ATOM 1440 C CA . TYR A 1 182 ? 0.193 -3.714 -13.119 1.00 75.38 182 TYR A CA 1
ATOM 1441 C C . TYR A 1 182 ? -0.031 -3.840 -14.640 1.00 75.38 182 TYR A C 1
ATOM 1443 O O . TYR A 1 182 ? 0.918 -4.079 -15.395 1.00 75.38 182 TYR A O 1
ATOM 1451 N N . PHE A 1 183 ? -1.269 -3.634 -15.103 1.00 75.62 183 PHE A N 1
ATOM 1452 C CA . PHE A 1 183 ? -1.615 -3.681 -16.526 1.00 75.62 183 PHE A CA 1
ATOM 1453 C C . PHE A 1 183 ? -0.859 -2.625 -17.344 1.00 75.62 183 PHE A C 1
ATOM 1455 O O . PHE A 1 183 ? -0.364 -2.916 -18.440 1.00 75.62 183 PHE A O 1
ATOM 1462 N N . LEU A 1 184 ? -0.718 -1.416 -16.795 1.00 72.44 184 LEU A N 1
ATOM 1463 C CA . LEU A 1 184 ? 0.065 -0.337 -17.387 1.00 72.44 184 LEU A CA 1
ATOM 1464 C C . LEU A 1 184 ? 1.531 -0.758 -17.554 1.00 72.44 184 LEU A C 1
ATOM 1466 O O . LEU A 1 184 ? 2.038 -0.774 -18.678 1.00 72.44 184 LEU A O 1
ATOM 1470 N N . ILE A 1 185 ? 2.192 -1.209 -16.481 1.00 70.44 185 ILE A N 1
ATOM 1471 C CA . ILE A 1 185 ? 3.607 -1.616 -16.524 1.00 70.44 185 ILE A CA 1
ATOM 1472 C C . ILE A 1 185 ? 3.847 -2.772 -17.507 1.00 70.44 185 ILE A C 1
ATOM 1474 O O . ILE A 1 185 ? 4.896 -2.820 -18.148 1.00 70.44 185 ILE A O 1
ATOM 1478 N N . GLN A 1 186 ? 2.896 -3.694 -17.673 1.00 68.31 186 GLN A N 1
ATOM 1479 C CA . GLN A 1 186 ? 3.021 -4.797 -18.630 1.00 68.31 186 GLN A CA 1
ATOM 1480 C C . GLN A 1 186 ? 2.838 -4.360 -20.093 1.00 68.31 186 GLN A C 1
ATOM 1482 O O . GLN A 1 186 ? 3.437 -4.954 -20.998 1.00 68.31 186 GLN A O 1
ATOM 1487 N N . SER A 1 187 ? 2.001 -3.355 -20.339 1.00 63.47 187 SER A N 1
ATOM 1488 C CA . SER A 1 187 ? 1.675 -2.889 -21.689 1.00 63.47 187 SER A CA 1
ATOM 1489 C C . SER A 1 187 ? 2.805 -2.047 -22.292 1.00 63.47 187 SER A C 1
ATOM 1491 O O . SER A 1 187 ? 3.107 -2.193 -23.477 1.00 63.47 187 SER A O 1
ATOM 1493 N N . PHE A 1 188 ? 3.513 -1.253 -21.482 1.00 64.38 188 PHE A N 1
ATOM 1494 C CA . PHE A 1 188 ? 4.566 -0.350 -21.971 1.00 64.38 188 PHE A CA 1
ATOM 1495 C C . PHE A 1 188 ? 5.751 -1.024 -22.685 1.00 64.38 188 PHE A C 1
ATOM 1497 O O . PHE A 1 188 ? 6.087 -0.581 -23.786 1.00 64.38 188 PHE A O 1
ATOM 1504 N N . PRO A 1 189 ? 6.384 -2.092 -22.150 1.00 59.88 189 PRO A N 1
ATOM 1505 C CA . PRO A 1 189 ? 7.540 -2.717 -22.794 1.00 59.88 189 PRO A CA 1
ATOM 1506 C C . PRO A 1 189 ? 7.225 -3.220 -24.203 1.00 59.88 189 PRO A C 1
ATOM 1508 O O . PRO A 1 189 ? 8.073 -3.157 -25.090 1.00 59.88 189 PRO A O 1
ATOM 1511 N N . LYS A 1 190 ? 5.995 -3.704 -24.421 1.00 56.94 190 LYS A N 1
ATOM 1512 C CA . LYS A 1 190 ? 5.545 -4.189 -25.729 1.00 56.94 190 LYS A CA 1
ATOM 1513 C C . LYS A 1 190 ? 5.392 -3.035 -26.714 1.00 56.94 190 LYS A C 1
ATOM 1515 O O . LYS A 1 190 ? 5.902 -3.127 -27.824 1.00 56.94 190 LYS A O 1
ATOM 1520 N N . THR A 1 191 ? 4.753 -1.943 -26.302 1.00 56.56 191 THR A N 1
ATOM 1521 C CA . THR A 1 191 ? 4.552 -0.763 -27.152 1.00 56.56 191 THR A CA 1
ATOM 1522 C C . THR A 1 191 ? 5.881 -0.148 -27.597 1.00 56.56 191 THR A C 1
ATOM 1524 O O . THR A 1 191 ? 6.048 0.148 -28.777 1.00 56.56 191 THR A O 1
ATOM 1527 N N . VAL A 1 192 ? 6.863 -0.039 -26.693 1.00 58.72 192 VAL A N 1
ATOM 1528 C CA . VAL A 1 192 ? 8.197 0.498 -27.022 1.00 58.72 192 VAL A CA 1
ATOM 1529 C C . VAL A 1 192 ? 8.950 -0.417 -27.991 1.00 58.72 192 VAL A C 1
ATOM 1531 O O . VAL A 1 192 ? 9.508 0.065 -28.971 1.00 58.72 192 VAL A O 1
ATOM 1534 N N . LEU A 1 193 ? 8.930 -1.736 -27.772 1.00 60.88 193 LEU A N 1
ATOM 1535 C CA . LEU A 1 193 ? 9.589 -2.699 -28.666 1.00 60.88 193 LEU A CA 1
ATOM 1536 C C . LEU A 1 193 ? 8.979 -2.741 -30.073 1.00 60.88 193 LEU A C 1
ATOM 1538 O O . LEU A 1 193 ? 9.686 -3.029 -31.036 1.00 60.88 193 LEU A O 1
ATOM 1542 N N . HIS A 1 194 ? 7.678 -2.479 -30.203 1.00 56.88 194 HIS A N 1
ATOM 1543 C CA . HIS A 1 194 ? 7.036 -2.367 -31.510 1.00 56.88 194 HIS A CA 1
ATOM 1544 C C . HIS A 1 194 ? 7.371 -1.038 -32.195 1.00 56.88 194 HIS A C 1
ATOM 1546 O O . HIS A 1 194 ? 7.652 -1.042 -33.389 1.00 56.88 194 HIS A O 1
ATOM 1552 N N . ALA A 1 195 ? 7.435 0.069 -31.449 1.00 59.78 195 ALA A N 1
ATOM 1553 C CA . ALA A 1 195 ? 7.833 1.368 -31.989 1.00 59.78 195 ALA A CA 1
ATOM 1554 C C . ALA A 1 195 ? 9.290 1.386 -32.489 1.00 59.78 195 ALA A C 1
ATOM 1556 O O . ALA A 1 195 ? 9.574 1.982 -33.523 1.00 59.78 195 ALA A O 1
ATOM 1557 N N . THR A 1 196 ? 10.212 0.697 -31.807 1.00 57.56 196 THR A N 1
ATOM 1558 C CA . THR A 1 196 ? 11.627 0.639 -32.218 1.00 57.56 196 THR A CA 1
ATOM 1559 C C . THR A 1 196 ? 11.903 -0.305 -33.387 1.00 57.56 196 THR A C 1
ATOM 1561 O O . THR A 1 196 ? 12.953 -0.186 -34.003 1.00 57.56 196 THR A O 1
ATOM 1564 N N . ARG A 1 197 ? 10.985 -1.222 -33.722 1.00 51.31 197 ARG A N 1
ATOM 1565 C CA . ARG A 1 197 ? 11.094 -2.089 -34.914 1.00 51.31 197 ARG A CA 1
ATOM 1566 C C . ARG A 1 197 ? 10.463 -1.498 -36.179 1.00 51.31 197 ARG A C 1
ATOM 1568 O O . ARG A 1 197 ? 10.557 -2.117 -37.232 1.00 51.31 197 ARG A O 1
ATOM 1575 N N . LEU A 1 198 ? 9.805 -0.345 -36.067 1.00 56.56 198 LEU A N 1
ATOM 1576 C CA . LEU A 1 198 ? 9.159 0.376 -37.171 1.00 56.56 198 LEU A CA 1
ATOM 1577 C C . LEU A 1 198 ? 10.046 1.485 -37.771 1.00 56.56 198 LEU A C 1
ATOM 1579 O O . LEU A 1 198 ? 9.573 2.263 -38.596 1.00 56.56 198 LEU A O 1
ATOM 1583 N N . LYS A 1 199 ? 11.318 1.552 -37.372 1.00 42.81 199 LYS A N 1
ATOM 1584 C CA . LYS A 1 199 ? 12.336 2.474 -37.881 1.00 42.81 199 LYS A CA 1
ATOM 1585 C C . LYS A 1 199 ? 13.552 1.683 -38.338 1.00 42.81 199 LYS A C 1
ATOM 1587 O O . LYS A 1 199 ? 14.184 2.137 -39.312 1.00 42.81 199 LYS A O 1
#